Protein AF-K4RB48-F1 (afdb_monomer_lite)

Foldseek 3Di:
DPPQDALLVLLVVCLVVQPLQPQDAADPDFDDFPDQAQLVCLVPPVCVVPVQLSVLLVVLLVVLLVCLVVVPQFAPVNLQVSVCSNVVHPDRDAFDPAWAADPVRNHIHGDDPCLRVVLRVLSNCLQPPPGHLLSSLLSNLVSLVRSVRDNDDSLSSSVSSSSSSCSNRVFGFNHCCVVSPDDDGSNCSPVSSVSSNVSSCRRNVRDDDPPPPPDPDPDDDDDDDDDDD

InterPro domains:
  IPR003812 Fido domain [PF02661] (83-166)
  IPR003812 Fido domain [PS51459] (74-204)
  IPR036597 Fido-like domain superfamily [G3DSA:1.10.3290.10] (34-198)
  IPR036597 Fido-like domain superfamily [SSF140931] (68-173)

Sequence (229 aa):
MTAAPDHLRTWLTLRSQIPWHQARPVALPTPRPLRDGAAHDIRTHDHARDPHRAAHLLAALTRTREDAAAGTPLTFQLLSSWQRLVLNTPEAPSFRAHPAYAKAGRERYGISPGLPARLDACLRDAEADPLPLNARAARAYLDVCFFHPFTDGNARSAFLTLTFLLARAGVTLDQVGPVRRIQRRADDPEGALALADLLALLISGTRTTPSSHRHPHPAGRPPTCPPPH

Organism: Streptomyces davaonensis (strain DSM 101723 / JCM 4913 / KCC S-0913 / 768) (NCBI:txid1214101)

Structure (mmCIF, N/CA/C/O backbone):
data_AF-K4RB48-F1
#
_entry.id   AF-K4RB48-F1
#
loop_
_atom_site.group_PDB
_atom_site.id
_atom_site.type_symbol
_atom_site.label_atom_id
_atom_site.label_alt_id
_atom_site.label_comp_id
_atom_site.label_asym_id
_atom_site.label_entity_id
_atom_site.label_seq_id
_atom_site.pdbx_PDB_ins_code
_atom_site.Cartn_x
_atom_site.Cartn_y
_atom_site.Cartn_z
_atom_site.occupancy
_atom_site.B_iso_or_equiv
_atom_site.auth_seq_id
_atom_site.auth_comp_id
_atom_site.auth_asym_id
_atom_site.auth_atom_id
_atom_site.pdbx_PDB_model_num
ATOM 1 N N . MET A 1 1 ? 17.943 -26.932 -14.556 1.00 39.97 1 MET A N 1
ATOM 2 C CA . MET A 1 1 ? 17.778 -25.758 -13.670 1.00 39.97 1 MET A CA 1
ATOM 3 C C . MET A 1 1 ? 16.291 -25.489 -13.512 1.00 39.97 1 MET A C 1
ATOM 5 O O . MET A 1 1 ? 15.656 -25.105 -14.484 1.00 39.97 1 MET A O 1
ATOM 9 N N . THR A 1 2 ? 15.710 -25.751 -12.342 1.00 47.72 2 THR A N 1
ATOM 10 C CA . THR A 1 2 ? 14.334 -25.329 -12.041 1.00 47.72 2 THR A CA 1
ATOM 11 C C . THR A 1 2 ? 14.283 -23.805 -12.052 1.00 47.72 2 THR A C 1
ATOM 13 O O . THR A 1 2 ? 15.100 -23.162 -11.392 1.00 47.72 2 THR A O 1
ATOM 16 N N . ALA A 1 3 ? 13.377 -23.221 -12.838 1.00 60.94 3 ALA A N 1
ATOM 17 C CA . ALA A 1 3 ? 13.199 -21.774 -12.874 1.00 60.94 3 ALA A CA 1
ATOM 18 C C . ALA A 1 3 ? 12.940 -21.242 -11.453 1.00 60.94 3 ALA A C 1
ATOM 20 O O . ALA A 1 3 ? 12.209 -21.867 -10.684 1.00 60.94 3 ALA A O 1
ATOM 21 N N . ALA A 1 4 ? 13.548 -20.104 -11.104 1.00 68.56 4 ALA A N 1
ATOM 22 C CA . ALA A 1 4 ? 13.334 -19.477 -9.803 1.00 68.56 4 ALA A CA 1
ATOM 23 C C . ALA A 1 4 ? 11.825 -19.254 -9.556 1.00 68.56 4 ALA A C 1
ATOM 25 O O . ALA A 1 4 ? 11.126 -18.813 -10.479 1.00 68.56 4 ALA A O 1
ATOM 26 N N . PRO A 1 5 ? 11.313 -19.544 -8.344 1.00 85.25 5 PRO A N 1
ATOM 27 C CA . PRO A 1 5 ? 9.890 -19.452 -8.044 1.00 85.25 5 PRO A CA 1
ATOM 28 C C . PRO A 1 5 ? 9.351 -18.037 -8.293 1.00 85.25 5 PRO A C 1
ATOM 30 O O . PRO A 1 5 ? 9.952 -17.029 -7.908 1.00 85.25 5 PRO A O 1
ATOM 33 N N . ASP A 1 6 ? 8.202 -17.963 -8.964 1.00 93.50 6 ASP A N 1
ATOM 34 C CA . ASP A 1 6 ? 7.519 -16.710 -9.272 1.00 93.50 6 ASP A CA 1
ATOM 35 C C . ASP A 1 6 ? 6.661 -16.272 -8.084 1.00 93.50 6 ASP A C 1
ATOM 37 O O . ASP A 1 6 ? 5.568 -16.791 -7.861 1.00 93.50 6 ASP A O 1
ATOM 41 N N . HIS A 1 7 ? 7.164 -15.304 -7.325 1.00 95.31 7 HIS A N 1
ATOM 42 C CA . HIS A 1 7 ? 6.541 -14.839 -6.092 1.00 95.31 7 HIS A CA 1
ATOM 43 C C . HIS A 1 7 ? 5.201 -14.146 -6.359 1.00 95.31 7 HIS A C 1
ATOM 45 O O . HIS A 1 7 ? 4.290 -14.246 -5.541 1.00 95.31 7 HIS A O 1
ATOM 51 N N . LEU A 1 8 ? 5.033 -13.515 -7.527 1.00 96.25 8 LEU A N 1
ATOM 52 C CA . LEU A 1 8 ? 3.741 -12.962 -7.926 1.00 96.25 8 LEU A CA 1
ATOM 53 C C . LEU A 1 8 ? 2.729 -14.086 -8.172 1.00 96.25 8 LEU A C 1
ATOM 55 O O . LEU A 1 8 ? 1.605 -14.022 -7.680 1.00 96.25 8 LEU A O 1
ATOM 59 N N . ARG A 1 9 ? 3.113 -15.145 -8.894 1.00 95.19 9 ARG A N 1
ATOM 60 C CA . ARG A 1 9 ? 2.217 -16.291 -9.124 1.00 95.19 9 ARG A CA 1
ATOM 61 C C . ARG A 1 9 ? 1.832 -16.980 -7.814 1.00 95.19 9 ARG A C 1
ATOM 63 O O . ARG A 1 9 ? 0.660 -17.318 -7.637 1.00 95.19 9 ARG A O 1
ATOM 70 N N . THR A 1 10 ? 2.791 -17.167 -6.910 1.00 95.94 10 THR A N 1
ATOM 71 C CA . THR A 1 10 ? 2.544 -17.732 -5.578 1.00 95.94 10 THR A CA 1
ATOM 72 C C . THR A 1 10 ? 1.546 -16.879 -4.803 1.00 95.94 10 THR A C 1
ATOM 74 O O . THR A 1 10 ? 0.509 -17.391 -4.382 1.00 95.94 10 THR A O 1
ATOM 77 N N . TRP A 1 11 ? 1.785 -15.566 -4.717 1.00 96.81 11 TRP A N 1
ATOM 78 C CA . TRP A 1 11 ? 0.871 -14.638 -4.054 1.00 96.81 11 TRP A CA 1
ATOM 79 C C . TRP A 1 11 ? -0.535 -14.682 -4.658 1.00 96.81 11 TRP A C 1
ATOM 81 O O . TRP A 1 11 ? -1.519 -14.823 -3.943 1.00 96.81 11 TRP A O 1
ATOM 91 N N . LEU A 1 12 ? -0.648 -14.626 -5.986 1.00 95.00 12 LEU A N 1
ATOM 92 C CA . LEU A 1 12 ? -1.935 -14.658 -6.680 1.00 95.00 12 LEU A CA 1
ATOM 93 C C . LEU A 1 12 ? -2.723 -15.952 -6.450 1.00 95.00 12 LEU A C 1
ATOM 95 O O . LEU A 1 12 ? -3.949 -15.919 -6.527 1.00 95.00 12 LEU A O 1
ATOM 99 N N . THR A 1 13 ? -2.032 -17.062 -6.188 1.00 94.69 13 THR A N 1
ATOM 100 C CA . THR A 1 13 ? -2.650 -18.353 -5.859 1.00 94.69 13 THR A CA 1
ATOM 101 C C . THR A 1 13 ? -3.153 -18.366 -4.417 1.00 94.69 13 THR A C 1
ATOM 103 O O . THR A 1 13 ? -4.272 -18.801 -4.159 1.00 94.69 13 THR A O 1
ATOM 106 N N . LEU A 1 14 ? -2.346 -17.860 -3.482 1.00 95.00 14 LEU A N 1
ATOM 107 C CA . LEU A 1 14 ? -2.657 -17.896 -2.053 1.00 95.00 14 LEU A CA 1
ATOM 108 C C . LEU A 1 14 ? -3.623 -16.793 -1.617 1.00 95.00 14 LEU A C 1
ATOM 110 O O . LEU A 1 14 ? -4.444 -17.024 -0.734 1.00 95.00 14 LEU A O 1
ATOM 114 N N . ARG A 1 15 ? -3.593 -15.613 -2.250 1.00 93.94 15 ARG A N 1
ATOM 115 C CA . ARG A 1 15 ? -4.374 -14.437 -1.821 1.00 93.94 15 ARG A CA 1
ATOM 116 C C . ARG A 1 15 ? -5.874 -14.695 -1.697 1.00 93.94 15 ARG A C 1
ATOM 118 O O . ARG A 1 15 ? -6.518 -14.055 -0.873 1.00 93.94 15 ARG A O 1
ATOM 125 N N . SER A 1 16 ? -6.431 -15.586 -2.520 1.00 89.88 16 SER A N 1
ATOM 126 C CA . SER A 1 16 ? -7.854 -15.949 -2.499 1.00 89.88 16 SER A CA 1
ATOM 127 C C . SER A 1 16 ? -8.187 -17.059 -1.502 1.00 89.88 16 SER A C 1
ATOM 129 O O . SER A 1 16 ? -9.358 -17.267 -1.213 1.00 89.88 16 SER A O 1
ATOM 131 N N . GLN A 1 17 ? -7.182 -17.787 -1.012 1.00 94.12 17 GLN A N 1
ATOM 132 C CA . GLN A 1 17 ? -7.336 -18.888 -0.056 1.00 94.12 17 GLN A CA 1
ATOM 133 C C . GLN A 1 17 ? -7.180 -18.414 1.392 1.00 94.12 17 GLN A C 1
ATOM 135 O O . GLN A 1 17 ? -7.654 -19.073 2.312 1.00 94.12 17 GLN A O 1
ATOM 140 N N . ILE A 1 18 ? -6.520 -17.271 1.598 1.00 95.62 18 ILE A N 1
ATOM 141 C CA . ILE A 1 18 ? -6.366 -16.669 2.920 1.00 95.62 18 ILE A CA 1
ATOM 142 C C . ILE A 1 18 ? -7.756 -16.312 3.478 1.00 95.62 18 ILE A C 1
ATOM 144 O O . ILE A 1 18 ? -8.507 -15.584 2.819 1.00 95.62 18 ILE A O 1
ATOM 148 N N . PRO A 1 19 ? -8.111 -16.767 4.695 1.00 95.12 19 PRO A N 1
ATOM 149 C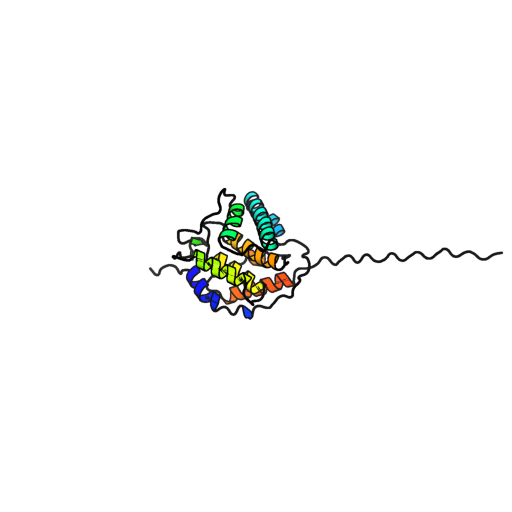 CA . PRO A 1 19 ? -9.411 -16.503 5.298 1.00 95.12 19 PRO A CA 1
ATOM 150 C C . PRO A 1 19 ? -9.468 -15.087 5.891 1.00 95.12 19 PRO A C 1
ATOM 152 O O . PRO A 1 19 ? -9.606 -14.895 7.094 1.00 95.12 19 PRO A O 1
ATOM 155 N N . TRP A 1 20 ? -9.388 -14.067 5.034 1.00 95.19 20 TRP A N 1
ATOM 156 C CA . TRP A 1 20 ? -9.370 -12.651 5.425 1.00 95.19 20 TRP A CA 1
ATOM 157 C C . TRP A 1 20 ? -10.540 -12.231 6.325 1.00 95.19 20 TRP A C 1
ATOM 159 O O . TRP A 1 20 ? -10.405 -11.298 7.111 1.00 95.19 20 TRP A O 1
ATOM 169 N N . HIS A 1 21 ? -11.679 -12.919 6.222 1.00 92.31 21 HIS A N 1
ATOM 170 C CA . HIS A 1 21 ? -12.869 -12.683 7.039 1.00 92.31 21 HIS A CA 1
ATOM 171 C C . HIS A 1 21 ? -12.657 -13.010 8.526 1.00 92.31 21 HIS A C 1
ATOM 173 O O . HIS A 1 21 ? -13.421 -12.537 9.360 1.00 92.31 21 HIS A O 1
ATOM 179 N N . GLN A 1 22 ? -11.635 -13.804 8.862 1.00 92.06 22 GLN A N 1
ATOM 180 C CA . GLN A 1 22 ? -11.273 -14.132 10.243 1.00 92.06 22 GLN A CA 1
ATOM 181 C C . GLN A 1 22 ? -10.435 -13.037 10.910 1.00 92.06 22 GLN A C 1
ATOM 183 O O . GLN A 1 22 ? -10.278 -13.060 12.130 1.00 92.06 22 GLN A O 1
ATOM 188 N N . ALA A 1 23 ? -9.904 -12.080 10.139 1.00 92.25 23 ALA A N 1
ATOM 189 C CA . ALA A 1 23 ? -9.166 -10.959 10.702 1.00 92.25 23 ALA A CA 1
ATOM 190 C C . ALA A 1 23 ? -10.065 -10.178 11.664 1.00 92.25 23 ALA A C 1
ATOM 192 O O . ALA A 1 23 ? -11.211 -9.851 11.340 1.00 92.25 23 ALA A O 1
ATOM 193 N N . ARG A 1 24 ? -9.538 -9.847 12.846 1.00 88.75 24 ARG A N 1
ATOM 194 C CA . ARG A 1 24 ? -10.326 -9.156 13.871 1.00 88.75 24 ARG A CA 1
ATOM 195 C C . ARG A 1 24 ? -10.812 -7.801 13.332 1.00 88.75 24 ARG A C 1
ATOM 197 O O . ARG A 1 24 ? -9.966 -6.984 12.956 1.00 88.75 24 ARG A O 1
ATOM 204 N N . PRO A 1 25 ? -12.129 -7.524 13.310 1.00 89.56 25 PRO A N 1
ATOM 205 C CA . PRO A 1 25 ? -12.629 -6.240 12.851 1.00 89.56 25 PRO A CA 1
ATOM 206 C C . PRO A 1 25 ? -12.275 -5.127 13.835 1.00 89.56 25 PRO A C 1
ATOM 208 O O . PRO A 1 25 ? -12.155 -5.342 15.043 1.00 89.56 25 PRO A O 1
ATOM 211 N N . VAL A 1 26 ? -12.132 -3.920 13.299 1.00 90.94 26 VAL A N 1
ATOM 212 C CA . VAL A 1 26 ? -11.899 -2.696 14.069 1.00 90.94 26 VAL A CA 1
ATOM 213 C C . VAL A 1 26 ? -13.184 -1.886 14.164 1.00 90.94 26 VAL A C 1
ATOM 215 O O . VAL A 1 26 ? -13.934 -1.790 13.193 1.00 90.94 26 VAL A O 1
ATOM 218 N N . ALA A 1 27 ? -13.433 -1.289 15.327 1.00 88.31 27 ALA A N 1
ATOM 219 C CA . ALA A 1 27 ? -14.545 -0.365 15.504 1.00 88.31 27 ALA A CA 1
ATOM 220 C C . ALA A 1 27 ? -14.188 1.015 14.930 1.00 88.31 27 ALA A C 1
ATOM 222 O O . ALA A 1 27 ? -13.085 1.519 15.149 1.00 88.31 27 ALA A O 1
ATOM 223 N N . LEU A 1 28 ? -15.136 1.621 14.214 1.00 87.69 28 LEU A N 1
ATOM 224 C CA . LEU A 1 28 ? -15.053 2.987 13.698 1.00 87.69 28 LEU A CA 1
ATOM 225 C C . LEU A 1 28 ? -16.172 3.846 14.327 1.00 87.69 28 LEU A C 1
ATOM 227 O O . LEU A 1 28 ? -17.230 3.298 14.642 1.00 87.69 28 LEU A O 1
ATOM 231 N N . PRO A 1 29 ? -15.983 5.171 14.482 1.00 87.50 29 PRO A N 1
ATOM 232 C CA . PRO A 1 29 ? -14.774 5.928 14.155 1.00 87.50 29 PRO A CA 1
ATOM 233 C C . PRO A 1 29 ? -13.638 5.641 15.141 1.00 87.50 29 PRO A C 1
ATOM 235 O O . PRO A 1 29 ? -13.864 5.381 16.321 1.00 87.50 29 PRO A O 1
ATOM 238 N N . THR A 1 30 ? -12.398 5.707 14.661 1.00 86.00 30 THR A N 1
ATOM 239 C CA . THR A 1 30 ? -11.235 5.604 15.545 1.00 86.00 30 THR A CA 1
ATOM 240 C C . THR A 1 30 ? -10.941 6.944 16.200 1.00 86.00 30 THR A C 1
ATOM 242 O O . THR A 1 30 ? -11.121 7.985 15.561 1.00 86.00 30 THR A O 1
ATOM 245 N N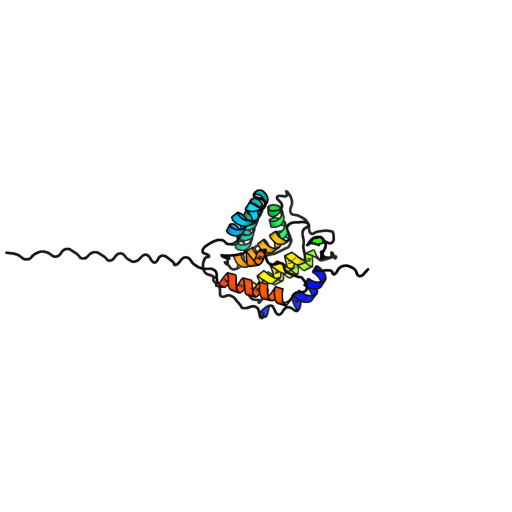 . PRO A 1 31 ? -10.424 6.951 17.435 1.00 83.56 31 PRO A N 1
ATOM 246 C CA . PRO A 1 31 ? -10.007 8.187 18.064 1.00 83.56 31 PRO A CA 1
ATOM 247 C C . PRO A 1 31 ? -8.884 8.899 17.295 1.00 83.56 31 PRO A C 1
ATOM 249 O O . PRO A 1 31 ? -8.117 8.280 16.555 1.00 83.56 31 PRO A O 1
ATOM 252 N N . ARG A 1 32 ? -8.761 10.217 17.496 1.00 85.50 32 ARG A N 1
ATOM 253 C CA . ARG A 1 32 ? -7.683 11.005 16.886 1.00 85.50 32 ARG A CA 1
ATOM 254 C C . ARG A 1 32 ? -6.326 10.540 17.435 1.00 85.50 32 ARG A C 1
ATOM 256 O O . ARG A 1 32 ? -6.175 10.496 18.658 1.00 85.50 32 ARG A O 1
ATOM 263 N N . PRO A 1 33 ? -5.332 10.254 16.576 1.00 89.31 33 PRO A N 1
ATOM 264 C CA . PRO A 1 33 ? -4.024 9.824 17.047 1.00 89.31 33 PRO A CA 1
ATOM 265 C C . PRO A 1 33 ? -3.288 10.952 17.772 1.00 89.31 33 PRO A C 1
ATOM 267 O O . PRO A 1 33 ? -3.390 12.120 17.385 1.00 89.31 33 PRO A O 1
ATOM 270 N N . LEU A 1 34 ? -2.487 10.593 18.780 1.00 89.62 34 LEU A N 1
ATOM 271 C CA . LEU A 1 34 ? -1.525 11.504 19.411 1.00 89.62 34 LEU A CA 1
ATOM 272 C C . LEU A 1 34 ? -0.542 12.089 18.390 1.00 89.62 34 LEU A C 1
ATOM 274 O O . LEU A 1 34 ? -0.211 13.274 18.461 1.00 89.62 34 LEU A O 1
ATOM 278 N N . ARG A 1 35 ? -0.080 11.272 17.437 1.00 93.19 35 ARG A N 1
ATOM 279 C CA . ARG A 1 35 ? 0.764 11.716 16.326 1.00 93.19 35 ARG A CA 1
ATOM 280 C C . ARG A 1 35 ? 0.381 11.073 15.003 1.00 93.19 35 ARG A C 1
ATOM 282 O O . ARG A 1 35 ? -0.091 9.950 14.937 1.00 93.19 35 ARG A O 1
ATOM 289 N N . ASP A 1 36 ? 0.696 11.763 13.917 1.00 96.56 36 ASP A N 1
ATOM 290 C CA . ASP A 1 36 ? 0.689 11.156 12.589 1.00 96.56 36 ASP A CA 1
ATOM 291 C C . ASP A 1 36 ? 1.884 10.202 12.448 1.00 96.56 36 ASP A C 1
ATOM 293 O O . ASP A 1 36 ? 3.005 10.631 12.158 1.00 96.56 36 ASP A O 1
ATOM 297 N N . GLY A 1 37 ? 1.652 8.909 12.676 1.00 97.44 37 GLY A N 1
ATOM 298 C CA . GLY A 1 37 ? 2.686 7.881 12.645 1.00 97.44 37 GLY A CA 1
ATOM 299 C C . GLY A 1 37 ? 3.370 7.762 11.289 1.00 97.44 37 GLY A C 1
ATOM 300 O O . GLY A 1 37 ? 4.579 7.554 11.249 1.00 97.44 37 GLY A O 1
ATOM 301 N N . ALA A 1 38 ? 2.640 7.954 10.186 1.00 98.25 38 ALA A N 1
ATOM 302 C CA . ALA A 1 38 ? 3.212 7.918 8.844 1.00 98.25 38 ALA A CA 1
ATOM 303 C C . ALA A 1 38 ? 4.168 9.095 8.619 1.00 98.25 38 ALA A C 1
ATOM 305 O O . ALA A 1 38 ? 5.331 8.888 8.274 1.00 98.25 38 ALA A O 1
ATOM 306 N N . ALA A 1 39 ? 3.717 10.326 8.878 1.00 98.56 39 ALA A N 1
ATOM 307 C CA . ALA A 1 39 ? 4.567 11.502 8.707 1.00 98.56 39 ALA A CA 1
ATOM 308 C C . ALA A 1 39 ? 5.751 11.506 9.685 1.00 98.56 39 ALA A C 1
ATOM 310 O O . ALA A 1 39 ? 6.861 11.879 9.307 1.00 98.56 39 ALA A O 1
ATOM 311 N N . HIS A 1 40 ? 5.541 11.076 10.933 1.00 98.31 40 HIS A N 1
ATOM 312 C CA . HIS A 1 40 ? 6.609 10.954 11.923 1.00 98.31 40 HIS A CA 1
ATOM 313 C C . HIS A 1 40 ? 7.675 9.948 11.482 1.00 98.31 40 HIS A C 1
ATOM 315 O O . HIS A 1 40 ? 8.865 10.250 11.538 1.00 98.31 40 HIS A O 1
ATOM 321 N N . ASP A 1 41 ? 7.263 8.775 11.006 1.00 98.38 41 ASP A N 1
ATOM 322 C CA . ASP A 1 41 ? 8.176 7.733 10.547 1.00 98.38 41 ASP A CA 1
ATOM 323 C C . ASP A 1 41 ? 8.986 8.166 9.316 1.00 98.38 41 ASP A C 1
ATOM 325 O O . ASP A 1 41 ? 10.182 7.891 9.246 1.00 98.38 41 ASP A O 1
ATOM 329 N N . ILE A 1 42 ? 8.384 8.921 8.390 1.00 98.69 42 ILE A N 1
ATOM 330 C CA . ILE A 1 42 ? 9.109 9.481 7.239 1.00 98.69 42 ILE A CA 1
ATOM 331 C C . ILE A 1 42 ? 10.118 10.549 7.688 1.00 98.69 42 ILE A C 1
ATOM 333 O O . ILE A 1 42 ? 11.281 10.511 7.286 1.00 98.69 42 ILE A O 1
ATOM 337 N N . ARG A 1 43 ? 9.712 11.477 8.567 1.00 98.50 43 ARG A N 1
ATOM 338 C CA . ARG A 1 43 ? 10.585 12.551 9.086 1.00 98.50 43 ARG A CA 1
ATOM 339 C C . ARG A 1 43 ? 11.740 12.051 9.945 1.00 98.50 43 ARG A C 1
ATOM 341 O O . ARG A 1 43 ? 12.709 12.777 10.123 1.00 98.50 43 ARG A O 1
ATOM 348 N N . THR A 1 44 ? 11.625 10.855 10.509 1.00 97.56 44 THR A N 1
ATOM 349 C CA . THR A 1 44 ? 12.656 10.279 11.376 1.00 97.56 44 THR A CA 1
ATOM 350 C C . THR A 1 44 ? 13.471 9.237 10.623 1.00 97.56 44 THR A C 1
ATOM 352 O O . THR A 1 44 ? 14.656 9.439 10.378 1.00 97.56 44 THR A O 1
ATOM 355 N N . HIS A 1 45 ? 12.849 8.139 10.200 1.00 97.12 45 HIS A N 1
ATOM 356 C CA . HIS A 1 45 ? 13.561 7.008 9.623 1.00 97.12 45 HIS A CA 1
ATOM 357 C C . HIS A 1 45 ? 13.952 7.215 8.160 1.00 97.12 45 HIS A C 1
ATOM 359 O O . HIS A 1 45 ? 15.100 6.955 7.809 1.00 97.12 45 HIS A O 1
ATOM 365 N N . ASP A 1 46 ? 13.022 7.626 7.291 1.00 97.75 46 ASP A N 1
ATOM 366 C CA . ASP A 1 46 ? 13.366 7.830 5.876 1.00 97.75 46 ASP A CA 1
ATOM 367 C C . ASP A 1 46 ? 14.336 9.010 5.735 1.00 97.75 46 ASP A C 1
ATOM 369 O O . ASP A 1 46 ? 15.334 8.893 5.029 1.00 97.75 46 ASP A O 1
ATOM 373 N N . HIS A 1 47 ? 14.103 10.100 6.475 1.00 97.88 47 HIS A N 1
ATOM 374 C CA . HIS A 1 47 ? 14.961 11.285 6.446 1.00 97.88 47 HIS A CA 1
ATOM 375 C C . HIS A 1 47 ? 16.396 10.990 6.895 1.00 97.88 47 HIS A C 1
ATOM 377 O O . HIS A 1 47 ? 17.337 11.492 6.290 1.00 97.88 47 HIS A O 1
ATOM 383 N N . ALA A 1 48 ? 16.588 10.152 7.921 1.00 98.00 48 ALA A N 1
ATOM 384 C CA . ALA A 1 48 ? 17.926 9.751 8.361 1.00 98.00 48 ALA A CA 1
ATOM 385 C C . ALA A 1 48 ? 18.711 8.976 7.286 1.00 98.00 48 ALA A C 1
ATOM 387 O O . ALA A 1 48 ? 19.937 8.934 7.339 1.00 98.00 48 ALA A O 1
ATOM 388 N N . ARG A 1 49 ? 18.022 8.350 6.322 1.00 96.62 49 ARG A N 1
ATOM 389 C CA . ARG A 1 49 ? 18.645 7.599 5.220 1.00 96.62 49 ARG A CA 1
ATOM 390 C C . ARG A 1 49 ? 18.848 8.470 3.987 1.00 96.62 49 ARG A C 1
ATOM 392 O O . ARG A 1 49 ? 19.876 8.350 3.333 1.00 96.62 49 ARG A O 1
ATOM 399 N N . ASP A 1 50 ? 17.853 9.289 3.657 1.00 98.06 50 ASP A N 1
ATOM 400 C CA . ASP A 1 50 ? 17.868 10.200 2.516 1.00 98.06 50 ASP A CA 1
ATOM 401 C C . ASP A 1 50 ? 16.827 11.326 2.721 1.00 98.06 50 ASP A C 1
ATOM 403 O O . ASP A 1 50 ? 15.619 11.098 2.551 1.00 98.06 50 ASP A O 1
ATOM 407 N N . PRO A 1 51 ? 17.269 12.549 3.072 1.00 98.25 51 PRO A N 1
ATOM 408 C CA . PRO A 1 51 ? 16.387 13.694 3.296 1.00 98.25 51 PRO A CA 1
ATOM 409 C C . PRO A 1 51 ? 15.514 14.064 2.092 1.00 98.25 51 PRO A C 1
ATOM 411 O O . PRO A 1 51 ? 14.336 14.391 2.260 1.00 98.25 51 PRO A O 1
ATOM 414 N N . HIS A 1 52 ? 16.051 13.977 0.871 1.00 98.19 52 HIS A N 1
ATOM 415 C CA . HIS A 1 52 ? 15.317 14.339 -0.343 1.00 98.19 52 HIS A CA 1
ATOM 416 C C . HIS A 1 52 ? 14.222 13.315 -0.639 1.00 98.19 52 HIS A C 1
ATOM 418 O O . HIS A 1 52 ? 13.064 13.680 -0.853 1.00 98.19 52 HIS A O 1
ATOM 424 N N . ARG A 1 53 ? 14.540 12.016 -0.567 1.00 97.38 53 ARG A N 1
ATOM 425 C CA . ARG A 1 53 ? 13.531 10.955 -0.735 1.00 97.38 53 ARG A CA 1
ATOM 426 C C . ARG A 1 53 ? 12.459 11.010 0.346 1.00 97.38 53 ARG A C 1
ATOM 428 O O . ARG A 1 53 ? 11.303 10.707 0.051 1.00 97.38 53 ARG A O 1
ATOM 435 N N . ALA A 1 54 ? 12.811 11.395 1.571 1.00 98.62 54 ALA A N 1
ATOM 436 C CA . ALA A 1 54 ? 11.840 11.592 2.641 1.00 98.62 54 ALA A CA 1
ATOM 437 C C . ALA A 1 54 ? 10.892 12.764 2.346 1.00 98.62 54 ALA A C 1
ATOM 439 O O . ALA A 1 54 ? 9.681 12.613 2.500 1.00 98.62 54 ALA A O 1
ATOM 440 N N . ALA A 1 55 ? 11.408 13.897 1.859 1.00 98.75 55 ALA A N 1
ATOM 441 C CA . ALA A 1 55 ? 10.586 15.039 1.454 1.00 98.75 55 ALA A CA 1
ATOM 442 C C . ALA A 1 55 ? 9.610 14.673 0.320 1.00 98.75 55 ALA A C 1
ATOM 444 O O . ALA A 1 55 ? 8.416 14.962 0.404 1.00 98.75 55 ALA A O 1
ATOM 445 N N . HIS A 1 56 ? 10.087 13.952 -0.696 1.00 98.75 56 HIS A N 1
ATOM 446 C CA . HIS A 1 56 ? 9.260 13.446 -1.794 1.00 98.75 56 HIS A CA 1
ATOM 447 C C . HIS A 1 56 ? 8.160 12.486 -1.312 1.00 98.75 56 HIS A C 1
ATOM 449 O O . HIS A 1 56 ? 7.010 12.571 -1.746 1.00 98.75 56 HIS A O 1
ATOM 455 N N . LEU A 1 57 ? 8.483 11.595 -0.367 1.00 98.81 57 LEU A N 1
ATOM 456 C CA . LEU A 1 57 ? 7.507 10.681 0.223 1.00 98.81 57 LEU A CA 1
ATOM 457 C C . LEU A 1 57 ? 6.479 11.409 1.106 1.00 98.81 57 LEU A C 1
ATOM 459 O O . LEU A 1 57 ? 5.317 11.011 1.118 1.00 98.81 57 LEU A O 1
ATOM 463 N N . LEU A 1 58 ? 6.863 12.487 1.800 1.00 98.88 58 LEU A N 1
ATOM 464 C CA . LEU A 1 58 ? 5.916 13.347 2.522 1.00 98.88 58 LEU A CA 1
ATOM 465 C C . LEU A 1 58 ? 4.944 14.044 1.564 1.00 98.88 58 LEU A C 1
ATOM 467 O O . LEU A 1 58 ? 3.746 14.050 1.831 1.00 98.88 58 LEU A O 1
ATOM 471 N N . ALA A 1 59 ? 5.431 14.580 0.441 1.00 98.81 59 ALA A N 1
ATOM 472 C CA . ALA A 1 59 ? 4.568 15.180 -0.577 1.00 98.81 59 ALA A CA 1
ATOM 473 C C . ALA A 1 59 ? 3.582 14.150 -1.155 1.00 98.81 59 ALA A C 1
ATOM 475 O O . ALA A 1 59 ? 2.383 14.417 -1.257 1.00 98.81 59 ALA A O 1
ATOM 476 N N . ALA A 1 60 ? 4.066 12.941 -1.454 1.00 98.88 60 ALA A N 1
ATOM 477 C CA . ALA A 1 60 ? 3.223 11.840 -1.905 1.00 98.88 60 ALA A CA 1
ATOM 478 C C . ALA A 1 60 ? 2.186 11.421 -0.849 1.00 98.88 60 ALA A C 1
ATOM 480 O O . ALA A 1 60 ? 1.040 11.152 -1.201 1.00 98.88 60 ALA A O 1
ATOM 481 N N . LEU A 1 61 ? 2.551 11.405 0.438 1.00 98.88 61 LEU A N 1
ATOM 482 C CA . LEU A 1 61 ? 1.636 11.115 1.545 1.00 98.88 61 LEU A CA 1
ATOM 483 C C . LEU A 1 61 ? 0.522 12.164 1.662 1.00 98.88 61 LEU A C 1
ATOM 485 O O . LEU A 1 61 ? -0.638 11.792 1.836 1.00 98.88 61 LEU A O 1
ATOM 489 N N . THR A 1 62 ? 0.853 13.453 1.553 1.00 98.81 62 THR A N 1
ATOM 490 C CA . THR A 1 62 ? -0.149 14.529 1.527 1.00 98.81 62 THR A CA 1
ATOM 491 C C . THR A 1 62 ? -1.121 14.313 0.375 1.00 98.81 62 THR A C 1
ATOM 493 O O . THR A 1 62 ? -2.324 14.209 0.609 1.00 98.81 62 THR A O 1
ATOM 496 N N . ARG A 1 63 ? -0.601 14.114 -0.842 1.00 98.81 63 ARG A N 1
ATOM 497 C CA . ARG A 1 63 ? -1.434 13.886 -2.025 1.00 98.81 63 ARG A CA 1
ATOM 498 C C .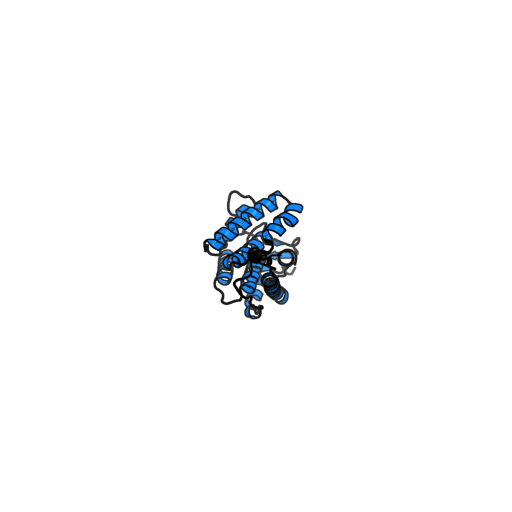 ARG A 1 63 ? -2.322 12.646 -1.895 1.00 98.81 63 ARG A C 1
ATOM 500 O O . ARG A 1 63 ? -3.506 12.692 -2.197 1.00 98.81 63 ARG A O 1
ATOM 507 N N . THR A 1 64 ? -1.769 11.558 -1.366 1.00 98.81 64 THR A N 1
ATOM 508 C CA . THR A 1 64 ? -2.506 10.315 -1.093 1.00 98.81 64 THR A CA 1
ATOM 509 C C . THR A 1 64 ? -3.728 10.569 -0.209 1.00 98.81 64 THR A C 1
ATOM 511 O O . THR A 1 64 ? -4.796 10.010 -0.443 1.00 98.81 64 THR A O 1
ATOM 514 N N . ARG A 1 65 ? -3.600 11.427 0.808 1.00 98.69 65 ARG A N 1
ATOM 515 C CA . ARG A 1 65 ? -4.709 11.765 1.711 1.00 98.69 65 ARG A CA 1
ATOM 516 C C . ARG A 1 65 ? -5.722 12.708 1.077 1.00 98.69 65 ARG A C 1
ATOM 518 O O . ARG A 1 65 ? -6.909 12.554 1.342 1.00 98.69 65 ARG A O 1
ATOM 525 N N . GLU A 1 66 ? -5.277 13.642 0.243 1.00 98.75 66 GLU A N 1
ATOM 526 C CA . GLU A 1 66 ? -6.170 14.491 -0.554 1.00 98.75 66 GLU A CA 1
ATOM 527 C C . GLU A 1 66 ? -7.028 13.638 -1.496 1.00 98.75 66 GLU A C 1
ATOM 529 O O . GLU A 1 66 ? -8.249 13.768 -1.500 1.00 98.75 66 GLU A O 1
ATOM 534 N N . ASP A 1 67 ? -6.416 12.694 -2.217 1.00 98.75 67 ASP A N 1
ATOM 535 C CA . ASP A 1 67 ? -7.134 11.773 -3.104 1.00 98.75 67 ASP A CA 1
ATOM 536 C C . ASP A 1 67 ? -8.076 10.835 -2.314 1.00 98.75 67 ASP A C 1
ATOM 538 O O . ASP A 1 67 ? -9.173 10.500 -2.777 1.00 98.75 67 ASP A O 1
ATOM 542 N N . ALA A 1 68 ? -7.689 10.438 -1.094 1.00 98.31 68 ALA A N 1
ATOM 543 C CA . ALA A 1 68 ? -8.554 9.682 -0.188 1.00 98.31 68 ALA A CA 1
ATOM 544 C C . ALA A 1 68 ? -9.775 10.509 0.260 1.00 98.31 68 ALA A C 1
ATOM 546 O O . ALA A 1 68 ? -10.898 10.006 0.236 1.00 98.31 68 ALA A O 1
ATOM 547 N N . ALA A 1 69 ? -9.589 11.781 0.614 1.00 98.06 69 ALA A N 1
ATOM 548 C CA . ALA A 1 69 ? -10.683 12.677 0.987 1.00 98.06 69 ALA A CA 1
ATOM 549 C C . ALA A 1 69 ? -11.603 13.007 -0.203 1.00 98.06 69 ALA A C 1
ATOM 551 O O . ALA A 1 69 ? -12.811 13.138 -0.028 1.00 98.06 69 ALA A O 1
ATOM 552 N N . ALA A 1 70 ? -11.048 13.088 -1.415 1.00 98.06 70 ALA A N 1
ATOM 553 C CA . ALA A 1 70 ? -11.777 13.420 -2.638 1.00 98.06 70 ALA A CA 1
ATOM 554 C C . ALA A 1 70 ? -12.614 12.267 -3.223 1.00 98.06 70 ALA A C 1
ATOM 556 O O . ALA A 1 70 ? -13.287 12.454 -4.234 1.00 98.06 70 ALA A O 1
ATOM 557 N N . GLY A 1 71 ? -12.573 11.063 -2.644 1.00 97.00 71 GLY A N 1
ATOM 558 C CA . GLY A 1 71 ? -13.302 9.916 -3.203 1.00 97.00 71 GLY A CA 1
ATOM 559 C C . GLY A 1 71 ? -12.650 9.292 -4.449 1.00 97.00 71 GLY A C 1
ATOM 560 O O . GLY A 1 71 ? -13.263 8.439 -5.080 1.00 97.00 71 GLY A O 1
ATOM 561 N N . THR A 1 72 ? -11.418 9.677 -4.816 1.00 97.88 72 THR A N 1
ATOM 562 C CA . THR A 1 72 ? -10.751 9.232 -6.057 1.00 97.88 72 THR A CA 1
ATOM 563 C C . THR A 1 72 ? -10.566 7.713 -6.100 1.00 97.88 72 THR A C 1
ATOM 565 O O . THR A 1 72 ? -9.893 7.213 -5.210 1.00 97.88 72 THR A O 1
ATOM 568 N N . PRO A 1 73 ? -11.064 6.958 -7.093 1.00 97.50 73 PRO A N 1
ATOM 569 C CA . PRO A 1 73 ? -10.953 5.492 -7.114 1.00 97.50 73 PRO A CA 1
ATOM 570 C C . PRO A 1 73 ? -9.511 4.960 -7.050 1.00 97.50 73 PRO A C 1
ATOM 572 O O . PRO A 1 73 ? -8.619 5.473 -7.737 1.00 97.50 73 PRO A O 1
ATOM 575 N N . LEU A 1 74 ? -9.283 3.893 -6.278 1.00 98.06 74 LEU A N 1
ATOM 576 C CA . LEU A 1 74 ? -7.975 3.254 -6.137 1.00 98.06 74 LEU A CA 1
ATOM 577 C C . LEU A 1 74 ? -7.640 2.422 -7.381 1.00 98.06 74 LEU A C 1
ATOM 579 O O . LEU A 1 74 ? -8.188 1.347 -7.613 1.00 98.06 74 LEU A O 1
ATOM 583 N N . THR A 1 75 ? -6.706 2.928 -8.181 1.00 98.31 75 THR A N 1
ATOM 584 C CA . THR A 1 75 ? -6.283 2.334 -9.459 1.00 98.31 75 THR A CA 1
ATOM 585 C C . THR A 1 75 ? -4.769 2.395 -9.611 1.00 98.31 75 THR A C 1
ATOM 587 O O . THR A 1 75 ? -4.099 3.204 -8.965 1.00 98.31 75 THR A O 1
ATOM 590 N N . PHE A 1 76 ? -4.205 1.602 -10.518 1.00 98.50 76 PHE A N 1
ATOM 591 C CA . PHE A 1 76 ? -2.797 1.691 -10.887 1.00 98.50 76 PHE A CA 1
ATOM 592 C C . PHE A 1 76 ? -2.415 3.105 -11.348 1.00 98.50 76 PHE A C 1
ATOM 594 O O . PHE A 1 76 ? -1.342 3.592 -10.995 1.00 98.50 76 PHE A O 1
ATOM 601 N N . GLN A 1 77 ? -3.292 3.795 -12.083 1.00 98.50 77 GLN A N 1
ATOM 602 C CA . GLN A 1 77 ? -3.053 5.178 -12.502 1.00 98.50 77 GLN A CA 1
ATOM 603 C C . GLN A 1 77 ? -2.890 6.114 -11.296 1.00 98.50 77 GLN A C 1
ATOM 605 O O . GLN A 1 77 ? -1.976 6.942 -11.278 1.00 98.50 77 GLN A O 1
ATOM 610 N N . LEU A 1 78 ? -3.722 5.952 -10.261 1.00 98.62 78 LEU A N 1
ATOM 611 C CA . LEU A 1 78 ? -3.597 6.719 -9.023 1.00 98.62 78 LEU A CA 1
ATOM 612 C C . LEU A 1 78 ? -2.274 6.407 -8.307 1.00 98.62 78 LEU A C 1
ATOM 614 O O . LEU A 1 78 ? -1.527 7.328 -7.972 1.00 98.62 78 LEU A O 1
ATOM 618 N N . LEU A 1 79 ? -1.930 5.123 -8.170 1.00 98.75 79 LEU A N 1
ATOM 619 C CA . LEU A 1 79 ? -0.650 4.683 -7.602 1.00 98.75 79 LEU A CA 1
ATOM 620 C C . LEU A 1 79 ? 0.543 5.274 -8.366 1.00 98.75 79 LEU A C 1
ATOM 622 O O . LEU A 1 79 ? 1.507 5.722 -7.747 1.00 98.75 79 LEU A O 1
ATOM 626 N N . SER A 1 80 ? 0.479 5.296 -9.699 1.00 98.69 80 SER A N 1
ATOM 627 C CA . SER A 1 80 ? 1.517 5.863 -10.563 1.00 98.69 80 SER A CA 1
ATOM 628 C C . SER A 1 80 ? 1.647 7.378 -10.369 1.00 98.69 80 SER A C 1
ATOM 630 O O . SER A 1 80 ? 2.760 7.900 -10.288 1.00 98.69 80 SER A O 1
ATOM 632 N N . SER A 1 81 ? 0.535 8.091 -10.163 1.00 98.62 81 SER A N 1
ATOM 633 C CA . SER A 1 81 ? 0.562 9.526 -9.852 1.00 98.62 81 SER A CA 1
ATOM 634 C C . SER A 1 81 ? 1.280 9.836 -8.530 1.00 98.62 81 SER A C 1
ATOM 636 O O . SER A 1 81 ? 2.058 10.791 -8.460 1.00 98.62 81 SER A O 1
ATOM 638 N N . TRP A 1 82 ? 1.101 8.999 -7.501 1.00 98.75 82 TRP A N 1
ATOM 639 C CA . TRP A 1 82 ? 1.855 9.108 -6.251 1.00 98.75 82 TRP A CA 1
ATOM 640 C C . TRP A 1 82 ? 3.311 8.706 -6.449 1.00 98.75 82 TRP A C 1
ATOM 642 O O . TRP A 1 82 ? 4.213 9.346 -5.910 1.00 98.75 82 TRP A O 1
ATOM 652 N N . GLN A 1 83 ? 3.560 7.674 -7.256 1.00 98.50 83 GLN A N 1
ATOM 653 C CA . GLN A 1 83 ? 4.906 7.194 -7.527 1.00 98.50 83 GLN A CA 1
ATOM 654 C C . GLN A 1 83 ? 5.756 8.237 -8.253 1.00 98.50 83 GLN A C 1
ATOM 656 O O . GLN A 1 83 ? 6.943 8.363 -7.957 1.00 98.50 83 GLN A O 1
ATOM 661 N N . ARG A 1 84 ? 5.142 9.048 -9.120 1.00 98.62 84 ARG A N 1
ATOM 662 C CA . ARG A 1 84 ? 5.777 10.225 -9.719 1.00 98.62 84 ARG A CA 1
ATOM 663 C C . ARG A 1 84 ? 6.393 11.140 -8.661 1.00 98.62 84 ARG A C 1
ATOM 665 O O . ARG A 1 84 ? 7.551 11.530 -8.793 1.00 98.62 84 ARG A O 1
ATOM 672 N N . LEU A 1 85 ? 5.631 11.438 -7.603 1.00 98.69 85 LEU A N 1
ATOM 673 C CA . LEU A 1 85 ? 6.087 12.262 -6.480 1.00 98.69 85 LEU A CA 1
ATOM 674 C C . LEU A 1 85 ? 7.190 11.544 -5.702 1.00 98.69 85 LEU A C 1
ATOM 676 O O . LEU A 1 85 ? 8.236 12.129 -5.463 1.00 98.69 85 LEU A O 1
ATOM 680 N N . VAL A 1 86 ? 7.001 10.260 -5.379 1.00 98.50 86 VAL A N 1
ATOM 681 C CA . VAL A 1 86 ? 7.980 9.437 -4.643 1.00 98.50 86 VAL A CA 1
ATOM 682 C C . VAL A 1 86 ? 9.342 9.358 -5.343 1.00 98.50 86 VAL A C 1
ATOM 684 O O . VAL A 1 86 ? 10.378 9.316 -4.670 1.00 98.50 86 VAL A O 1
ATOM 687 N N . LEU A 1 87 ? 9.343 9.273 -6.673 1.00 97.81 87 LEU A N 1
ATOM 688 C CA . LEU A 1 87 ? 10.549 9.176 -7.495 1.00 97.81 87 LEU A CA 1
ATOM 689 C C . LEU A 1 87 ? 11.065 10.544 -7.959 1.00 97.81 87 LEU A C 1
ATOM 691 O O . LEU A 1 87 ? 12.157 10.601 -8.512 1.00 97.81 87 LEU A O 1
ATOM 695 N N . ASN A 1 88 ? 10.309 11.622 -7.719 1.00 97.69 88 ASN A N 1
ATOM 696 C CA . ASN A 1 88 ? 10.576 12.968 -8.228 1.00 97.69 88 ASN A CA 1
ATOM 697 C C . ASN A 1 88 ? 10.890 12.969 -9.731 1.00 97.69 88 ASN A C 1
ATOM 699 O O . ASN A 1 88 ? 11.954 13.390 -10.180 1.00 97.69 88 ASN A O 1
ATOM 703 N N . THR A 1 89 ? 9.949 12.424 -10.497 1.00 96.88 89 THR A N 1
ATOM 704 C CA . THR A 1 89 ? 10.040 12.298 -11.957 1.00 96.88 89 THR A CA 1
ATOM 705 C C . THR A 1 89 ? 9.017 13.215 -12.629 1.00 96.88 89 THR A C 1
ATOM 707 O O . THR A 1 89 ? 7.982 13.509 -12.027 1.00 96.88 89 THR A O 1
ATOM 710 N N . PRO A 1 90 ? 9.277 13.699 -13.858 1.00 95.00 90 PRO A N 1
ATOM 711 C CA . PRO A 1 90 ? 8.349 14.597 -14.551 1.00 95.00 90 PRO A CA 1
ATOM 712 C C . PRO A 1 90 ? 7.032 13.898 -14.921 1.00 95.00 90 PRO A C 1
ATOM 714 O O . PRO A 1 90 ? 5.953 14.489 -14.834 1.00 95.00 90 PRO A O 1
ATOM 717 N N . GLU A 1 91 ? 7.111 12.616 -15.271 1.00 96.44 91 GLU A N 1
ATOM 718 C CA . GLU A 1 91 ? 5.986 11.812 -15.736 1.00 96.44 91 GLU A CA 1
ATOM 719 C C . GLU A 1 91 ? 5.674 10.671 -14.773 1.00 96.44 91 GLU A C 1
ATOM 721 O O . GLU A 1 91 ? 6.534 10.185 -14.038 1.00 96.44 91 GLU A O 1
ATOM 726 N N . ALA A 1 92 ? 4.412 10.248 -14.766 1.00 97.12 92 ALA A N 1
ATOM 727 C CA . ALA A 1 92 ? 3.983 9.120 -13.959 1.00 97.12 92 ALA A CA 1
ATOM 728 C C . ALA A 1 92 ? 4.552 7.815 -14.553 1.00 97.12 92 ALA A C 1
ATOM 730 O O . ALA A 1 92 ? 4.369 7.572 -15.748 1.00 97.12 92 ALA A O 1
ATOM 731 N N . PRO A 1 93 ? 5.256 6.976 -13.768 1.00 97.31 93 PRO A N 1
ATOM 732 C CA . PRO A 1 93 ? 5.910 5.788 -14.301 1.00 97.31 93 PRO A CA 1
ATOM 733 C C . PRO A 1 93 ? 4.895 4.779 -14.844 1.00 97.31 93 PRO A C 1
ATOM 735 O O . PRO A 1 93 ? 3.879 4.475 -14.210 1.00 97.31 93 PRO A O 1
ATOM 738 N N . SER A 1 94 ? 5.200 4.205 -16.006 1.00 96.88 94 SER A N 1
ATOM 739 C CA . SER A 1 94 ? 4.408 3.119 -16.573 1.00 96.88 94 SER A CA 1
ATOM 740 C C . SER A 1 94 ? 4.500 1.856 -15.714 1.00 96.88 94 SER A C 1
ATOM 742 O O . SER A 1 94 ? 5.416 1.680 -14.904 1.00 96.88 94 SER A O 1
ATOM 744 N N . PHE A 1 95 ? 3.569 0.928 -15.929 1.00 97.62 95 PHE A N 1
ATOM 745 C CA . PHE A 1 95 ? 3.712 -0.418 -15.385 1.00 97.62 95 PHE A CA 1
ATOM 746 C C . PHE A 1 95 ? 4.986 -1.054 -15.965 1.00 97.62 95 PHE A C 1
ATOM 748 O O . PHE A 1 95 ? 5.308 -0.847 -17.139 1.00 97.62 95 PHE A O 1
ATOM 755 N N . ARG A 1 96 ? 5.731 -1.814 -15.157 1.00 96.31 96 ARG A N 1
ATOM 756 C CA . ARG A 1 96 ? 6.976 -2.457 -15.605 1.00 96.31 96 ARG A CA 1
ATOM 757 C C . ARG A 1 96 ? 6.758 -3.369 -16.821 1.00 96.31 96 ARG A C 1
ATOM 759 O O . ARG A 1 96 ? 5.829 -4.172 -16.852 1.00 96.31 96 ARG A O 1
ATOM 766 N N . ALA A 1 97 ? 7.670 -3.305 -17.789 1.00 94.00 97 ALA A N 1
ATOM 767 C CA . ALA A 1 97 ? 7.620 -4.133 -19.000 1.00 94.00 97 ALA A CA 1
ATOM 768 C C . ALA A 1 97 ? 8.281 -5.516 -18.834 1.00 94.00 97 ALA A C 1
ATOM 770 O O . ALA A 1 97 ? 8.048 -6.427 -19.626 1.00 94.00 97 ALA A O 1
ATOM 771 N N . HIS A 1 98 ? 9.101 -5.691 -17.795 1.00 93.56 98 HIS A N 1
ATOM 772 C CA . HIS A 1 98 ? 9.905 -6.893 -17.573 1.00 93.56 98 HIS A CA 1
ATOM 773 C C . HIS A 1 98 ? 9.649 -7.496 -16.187 1.00 93.56 98 HIS A C 1
ATOM 775 O O . HIS A 1 98 ? 9.083 -6.824 -15.313 1.00 93.56 98 HIS A O 1
ATOM 781 N N . PRO A 1 99 ? 10.040 -8.764 -15.953 1.00 93.69 99 PRO A N 1
ATOM 782 C CA . PRO A 1 99 ? 10.074 -9.321 -14.608 1.00 93.69 99 PRO A CA 1
ATOM 783 C C . PRO A 1 99 ? 10.865 -8.421 -13.653 1.00 93.69 99 PRO A C 1
ATOM 785 O O . PRO A 1 99 ? 11.921 -7.906 -14.018 1.00 93.69 99 PRO A O 1
ATOM 788 N N . ALA A 1 100 ? 10.355 -8.240 -12.438 1.00 92.88 100 ALA A N 1
ATOM 789 C CA . ALA A 1 100 ? 11.066 -7.518 -11.389 1.00 92.88 100 ALA A CA 1
ATOM 790 C C . ALA A 1 100 ? 11.766 -8.493 -10.444 1.00 92.88 100 ALA A C 1
ATOM 792 O O . ALA A 1 100 ? 11.324 -9.631 -10.263 1.00 92.88 100 ALA A O 1
ATOM 793 N N . TYR A 1 101 ? 12.837 -8.016 -9.818 1.00 91.00 101 TYR A N 1
ATOM 794 C CA . TYR A 1 101 ? 13.619 -8.784 -8.863 1.00 91.00 101 TYR A CA 1
ATOM 795 C C . TYR A 1 101 ? 13.821 -7.976 -7.587 1.00 91.00 101 TYR A C 1
ATOM 797 O O . TYR A 1 101 ? 14.130 -6.788 -7.642 1.00 91.00 101 TYR A O 1
ATOM 805 N N . ALA A 1 102 ? 13.673 -8.623 -6.435 1.00 87.38 102 ALA A N 1
ATOM 806 C CA . ALA A 1 102 ? 13.916 -8.008 -5.134 1.00 87.38 102 ALA A CA 1
ATOM 807 C C . ALA A 1 102 ? 14.796 -8.897 -4.253 1.00 87.38 102 ALA A C 1
ATOM 809 O O . ALA A 1 102 ? 15.129 -10.032 -4.601 1.00 87.38 102 ALA A O 1
ATOM 810 N N . LYS A 1 103 ? 15.212 -8.343 -3.107 1.00 84.50 103 LYS A N 1
ATOM 811 C CA . LYS A 1 103 ? 16.044 -9.026 -2.103 1.00 84.50 103 LYS A CA 1
ATOM 812 C C . LYS A 1 103 ? 17.303 -9.654 -2.721 1.00 84.50 103 LYS A C 1
ATOM 814 O O . LYS A 1 103 ? 17.586 -10.828 -2.501 1.00 84.50 103 LYS A O 1
ATOM 819 N N . ALA A 1 104 ? 18.042 -8.862 -3.505 1.00 83.88 104 ALA A N 1
ATOM 820 C CA . ALA A 1 104 ? 19.240 -9.294 -4.233 1.00 83.88 104 ALA A CA 1
ATOM 821 C C . ALA A 1 104 ? 18.990 -10.502 -5.163 1.00 83.88 104 ALA A C 1
ATOM 823 O O . ALA A 1 104 ? 19.776 -11.441 -5.205 1.00 83.88 104 ALA A O 1
ATOM 824 N N . GLY A 1 105 ? 17.854 -10.499 -5.870 1.00 85.06 105 GLY A N 1
ATOM 825 C CA . GLY A 1 105 ? 17.494 -11.536 -6.841 1.00 85.06 105 GLY A CA 1
ATOM 826 C C . GLY A 1 105 ? 16.814 -12.772 -6.250 1.00 85.06 105 GLY A C 1
ATOM 827 O O . GLY A 1 105 ? 16.378 -13.632 -7.010 1.00 85.06 105 GLY A O 1
ATOM 828 N N . ARG A 1 106 ? 16.673 -12.860 -4.919 1.00 86.19 106 ARG A N 1
ATOM 829 C CA . ARG A 1 106 ? 15.980 -13.983 -4.262 1.00 86.19 106 ARG A CA 1
ATOM 830 C C . ARG A 1 106 ? 14.492 -14.034 -4.583 1.00 86.19 106 ARG A C 1
ATOM 832 O O . ARG A 1 106 ? 13.903 -15.109 -4.565 1.00 86.19 106 ARG A O 1
ATOM 839 N N . GLU A 1 107 ? 13.893 -12.884 -4.869 1.00 90.56 107 GLU A N 1
ATOM 840 C CA . GLU A 1 107 ? 12.489 -12.795 -5.251 1.00 90.56 107 GLU A CA 1
ATOM 841 C C . GLU A 1 107 ? 12.374 -12.381 -6.708 1.00 90.56 107 GLU A C 1
ATOM 843 O O . GLU A 1 107 ? 12.995 -11.404 -7.124 1.00 90.56 107 GLU A O 1
ATOM 848 N N . ARG A 1 108 ? 11.553 -13.116 -7.460 1.00 94.44 108 ARG A N 1
ATOM 849 C CA . ARG A 1 108 ? 11.209 -12.835 -8.853 1.00 94.44 108 ARG A CA 1
ATOM 850 C C . ARG A 1 108 ? 9.708 -12.605 -8.960 1.00 94.44 108 ARG A C 1
ATOM 852 O O . ARG A 1 108 ? 8.927 -13.446 -8.520 1.00 94.44 108 ARG A O 1
ATOM 859 N N . TYR A 1 109 ? 9.324 -11.527 -9.628 1.00 94.19 109 TYR A N 1
ATOM 860 C CA . TYR A 1 109 ? 7.942 -11.169 -9.926 1.00 94.19 109 TYR A CA 1
ATOM 861 C C . TYR A 1 109 ? 7.728 -11.235 -11.435 1.00 94.19 109 TYR A C 1
ATOM 863 O O . TYR A 1 109 ? 8.253 -10.401 -12.178 1.00 94.19 109 TYR A O 1
ATOM 871 N N . GLY A 1 110 ? 6.993 -12.244 -11.906 1.00 93.44 110 GLY A N 1
ATOM 872 C CA . GLY A 1 110 ? 6.747 -12.450 -13.333 1.00 93.44 110 GLY A CA 1
ATOM 873 C C . GLY A 1 110 ? 6.019 -11.291 -14.012 1.00 93.44 110 GLY A C 1
ATOM 874 O O . GLY A 1 110 ? 5.470 -10.400 -13.365 1.00 93.44 110 GLY A O 1
ATOM 875 N N . ILE A 1 111 ? 6.019 -11.288 -15.341 1.00 93.94 111 ILE A N 1
ATOM 876 C CA . ILE A 1 111 ? 5.202 -10.390 -16.164 1.00 93.94 111 ILE A CA 1
ATOM 877 C C . ILE A 1 111 ? 4.274 -11.249 -17.026 1.00 93.94 111 ILE A C 1
ATOM 879 O O . ILE A 1 111 ? 4.648 -12.350 -17.428 1.00 93.94 111 ILE A O 1
ATOM 883 N N . SER A 1 112 ? 3.057 -10.775 -17.276 1.00 91.00 112 SER A N 1
ATOM 884 C CA . SER A 1 112 ? 2.110 -11.428 -18.185 1.00 91.00 112 SER A CA 1
ATOM 885 C C . SER A 1 112 ? 1.188 -10.387 -18.823 1.00 91.00 112 SER A C 1
ATOM 887 O O . SER A 1 112 ? 0.951 -9.340 -18.205 1.00 91.00 112 SER A O 1
ATOM 889 N N . PRO A 1 113 ? 0.657 -10.650 -20.031 1.00 88.50 113 PRO A N 1
ATOM 890 C CA . PRO A 1 113 ? -0.399 -9.826 -20.607 1.00 88.50 113 PRO A CA 1
ATOM 891 C C . PRO A 1 113 ? -1.579 -9.716 -19.629 1.00 88.50 113 PRO A C 1
ATOM 893 O O . PRO A 1 113 ? -2.009 -10.713 -19.054 1.00 88.50 113 PRO A O 1
ATOM 896 N N . GLY A 1 114 ? -2.074 -8.499 -19.397 1.00 93.69 114 GLY A N 1
ATOM 897 C CA . GLY A 1 114 ? -3.200 -8.244 -18.487 1.00 93.69 114 GLY A CA 1
ATOM 898 C C . GLY A 1 114 ? -2.837 -8.069 -17.007 1.00 93.69 114 GLY A C 1
ATOM 899 O O . GLY A 1 114 ? -3.729 -7.816 -16.198 1.00 93.69 114 GLY A O 1
ATOM 900 N N . LEU A 1 115 ? -1.554 -8.135 -16.628 1.00 95.19 115 LEU A N 1
ATOM 901 C CA . LEU A 1 115 ? -1.147 -7.903 -15.238 1.00 95.19 115 LEU A CA 1
ATOM 902 C C . LEU A 1 115 ? -1.592 -6.532 -14.672 1.00 95.19 115 LEU A C 1
ATOM 904 O O . LEU A 1 115 ? -2.061 -6.523 -13.532 1.00 95.19 115 LEU A O 1
ATOM 908 N N . PRO A 1 116 ? -1.540 -5.409 -15.423 1.00 95.62 116 PRO A N 1
ATOM 909 C CA . PRO A 1 116 ? -2.073 -4.129 -14.946 1.00 95.62 116 PRO A CA 1
ATOM 910 C C . PRO A 1 116 ? -3.573 -4.190 -14.626 1.00 95.62 116 PRO A C 1
ATOM 912 O O . PRO A 1 116 ? -3.981 -3.826 -13.529 1.00 95.62 116 PRO A O 1
ATOM 915 N N . ALA A 1 117 ? -4.383 -4.754 -15.529 1.00 97.25 117 ALA A N 1
ATOM 916 C CA . ALA A 1 117 ? -5.825 -4.906 -15.319 1.00 97.25 117 ALA A CA 1
ATOM 917 C C . ALA A 1 117 ? -6.142 -5.803 -14.111 1.00 97.25 117 ALA A C 1
ATOM 919 O O . ALA A 1 117 ? -7.097 -5.562 -13.372 1.00 97.25 117 ALA A O 1
ATOM 920 N N . ARG A 1 118 ? -5.313 -6.827 -13.874 1.00 97.38 118 ARG A N 1
ATOM 921 C CA . ARG A 1 118 ? -5.433 -7.683 -12.693 1.00 97.38 118 ARG A CA 1
ATOM 922 C C . ARG A 1 118 ? -5.105 -6.931 -11.401 1.00 97.38 118 ARG A C 1
ATOM 924 O O . ARG A 1 118 ? -5.774 -7.177 -10.401 1.00 97.38 118 ARG A O 1
ATOM 931 N N . LEU A 1 119 ? -4.117 -6.031 -11.413 1.00 98.12 119 LEU A N 1
ATOM 932 C CA . LEU A 1 119 ? -3.835 -5.162 -10.267 1.00 98.12 119 LEU A CA 1
ATOM 933 C C . LEU A 1 119 ? -5.029 -4.245 -9.993 1.00 98.12 119 LEU A C 1
ATOM 935 O O . LEU A 1 119 ? -5.489 -4.199 -8.859 1.00 98.12 119 LEU A O 1
ATOM 939 N N . ASP A 1 120 ? -5.575 -3.590 -11.020 1.00 98.19 120 ASP A N 1
ATOM 940 C CA . ASP A 1 120 ? -6.753 -2.725 -10.871 1.00 98.19 120 ASP A CA 1
ATOM 941 C C . ASP A 1 120 ? -7.960 -3.469 -10.293 1.00 98.19 120 ASP A C 1
ATOM 943 O O . ASP A 1 120 ? -8.659 -2.938 -9.434 1.00 98.19 120 ASP A O 1
ATOM 947 N N . ALA A 1 121 ? -8.198 -4.715 -10.714 1.00 97.00 121 ALA A N 1
ATOM 948 C CA . ALA A 1 121 ? -9.240 -5.544 -10.113 1.00 97.00 121 ALA A CA 1
ATOM 949 C C . ALA A 1 121 ? -8.985 -5.787 -8.616 1.00 97.00 121 ALA A C 1
ATOM 951 O O . ALA A 1 121 ? -9.884 -5.595 -7.805 1.00 97.00 121 ALA A O 1
ATOM 952 N N . CYS A 1 122 ? -7.749 -6.126 -8.237 1.00 97.06 122 CYS A N 1
ATOM 953 C CA . CYS A 1 122 ? -7.387 -6.353 -6.837 1.00 97.06 122 CYS A CA 1
ATOM 954 C C . CYS A 1 122 ? -7.517 -5.085 -5.973 1.00 97.06 122 CYS A C 1
ATOM 956 O O . CYS A 1 122 ? -7.964 -5.165 -4.831 1.00 97.06 122 CYS A O 1
ATOM 958 N N . LEU A 1 123 ? -7.143 -3.922 -6.512 1.00 97.81 123 LEU A N 1
ATOM 959 C CA . LEU A 1 123 ? -7.279 -2.633 -5.829 1.00 97.81 123 LEU A CA 1
ATOM 960 C C . LEU A 1 123 ? -8.749 -2.247 -5.637 1.00 97.81 123 LEU A C 1
ATOM 962 O O . LEU A 1 123 ? -9.124 -1.803 -4.554 1.00 97.81 123 LEU A O 1
ATOM 966 N N . ARG A 1 124 ? -9.589 -2.482 -6.653 1.00 95.88 124 ARG A N 1
ATOM 967 C CA . ARG A 1 124 ? -11.035 -2.247 -6.575 1.00 95.88 124 ARG A CA 1
ATOM 968 C C . ARG A 1 124 ? -11.709 -3.154 -5.552 1.00 95.88 124 ARG A C 1
ATOM 970 O O . ARG A 1 124 ? -12.534 -2.670 -4.780 1.00 95.88 124 ARG A O 1
ATOM 977 N N . ASP A 1 125 ? -11.330 -4.434 -5.509 1.00 93.06 125 ASP A N 1
ATOM 978 C CA . ASP A 1 125 ? -11.805 -5.359 -4.476 1.00 93.06 125 ASP A CA 1
ATOM 979 C C . ASP A 1 125 ? -11.518 -4.768 -3.088 1.00 93.06 125 ASP A C 1
ATOM 981 O O . ASP A 1 125 ? -12.409 -4.682 -2.255 1.00 93.06 125 ASP A O 1
ATOM 985 N N . ALA A 1 126 ? -10.313 -4.246 -2.839 1.00 92.75 126 ALA A N 1
ATOM 986 C CA . ALA A 1 126 ? -9.979 -3.671 -1.535 1.00 92.75 126 ALA A CA 1
ATOM 987 C C . ALA A 1 126 ? -10.848 -2.460 -1.122 1.00 92.75 126 ALA A C 1
ATOM 989 O O . ALA A 1 126 ? -10.996 -2.200 0.076 1.00 92.75 126 ALA A O 1
ATOM 990 N N . GLU A 1 127 ? -11.443 -1.723 -2.064 1.00 88.62 127 GLU A N 1
ATOM 991 C CA . GLU A 1 127 ? -12.385 -0.639 -1.753 1.00 88.62 127 GLU A CA 1
ATOM 992 C C . GLU A 1 127 ? -13.814 -1.140 -1.496 1.00 88.62 127 GLU A C 1
ATOM 994 O O . GLU A 1 127 ? -14.476 -0.611 -0.602 1.00 88.62 127 GLU A O 1
ATOM 999 N N . ALA A 1 128 ? -14.271 -2.152 -2.242 1.00 81.88 128 ALA A N 1
ATOM 1000 C CA . ALA A 1 128 ? -15.671 -2.593 -2.279 1.00 81.88 128 ALA A CA 1
ATOM 1001 C C . ALA A 1 128 ? -15.985 -3.860 -1.456 1.00 81.88 128 ALA A C 1
ATOM 1003 O O . ALA A 1 128 ? -17.153 -4.204 -1.280 1.00 81.88 128 ALA A O 1
ATOM 1004 N N . ASP A 1 129 ? -14.967 -4.578 -0.988 1.00 76.38 129 ASP A N 1
ATOM 1005 C CA . ASP A 1 129 ? -15.119 -5.870 -0.317 1.00 76.38 129 ASP A CA 1
ATOM 1006 C C . ASP A 1 129 ? -15.780 -5.713 1.079 1.00 76.38 129 ASP A C 1
ATOM 1008 O O . ASP A 1 129 ? -15.417 -4.799 1.827 1.00 76.38 129 ASP A O 1
ATOM 1012 N N . PRO A 1 130 ? -16.738 -6.582 1.472 1.00 86.81 130 PRO A N 1
ATOM 1013 C CA . PRO A 1 130 ? -17.312 -6.598 2.824 1.00 86.81 130 PRO A CA 1
ATOM 1014 C C . PRO A 1 130 ? -16.304 -6.938 3.935 1.00 86.81 130 PRO A C 1
ATOM 1016 O O . PRO A 1 130 ? -16.650 -6.882 5.117 1.00 86.81 130 PRO A O 1
ATOM 1019 N N . LEU A 1 131 ? -15.069 -7.309 3.591 1.00 92.94 131 LEU A N 1
ATOM 1020 C CA . LEU A 1 131 ? -14.010 -7.572 4.557 1.00 92.94 131 LEU A CA 1
ATOM 1021 C C . LEU A 1 131 ? -13.746 -6.392 5.523 1.00 92.94 131 LEU A C 1
ATOM 1023 O O . LEU A 1 131 ? -13.841 -5.214 5.148 1.00 92.94 131 LEU A O 1
ATOM 1027 N N . PRO A 1 132 ? -13.294 -6.688 6.759 1.00 95.00 132 PRO A N 1
ATOM 1028 C CA . PRO A 1 132 ? -12.841 -5.667 7.697 1.00 95.00 132 PRO A CA 1
ATOM 1029 C C . PRO A 1 132 ? -11.772 -4.739 7.100 1.00 95.00 132 PRO A C 1
ATOM 1031 O O . PRO A 1 132 ? -10.913 -5.171 6.328 1.00 95.00 132 PRO A O 1
ATOM 1034 N N . LEU A 1 133 ? -11.783 -3.458 7.492 1.00 96.19 133 LEU A N 1
ATOM 1035 C CA . LEU A 1 133 ? -10.862 -2.432 6.976 1.00 96.19 133 LEU A CA 1
ATOM 1036 C C . LEU A 1 133 ? -9.388 -2.863 7.040 1.00 96.19 133 LEU A C 1
ATOM 1038 O O . LEU A 1 133 ? -8.644 -2.695 6.077 1.00 96.19 133 LEU A O 1
ATOM 1042 N N . ASN A 1 134 ? -8.966 -3.425 8.170 1.00 97.00 134 ASN A N 1
ATOM 1043 C CA . ASN A 1 134 ? -7.605 -3.902 8.394 1.00 97.00 134 ASN A CA 1
ATOM 1044 C C . ASN A 1 134 ? -7.220 -5.044 7.439 1.00 97.00 134 ASN A C 1
ATOM 1046 O O . ASN A 1 134 ? -6.098 -5.054 6.935 1.00 97.00 134 ASN A O 1
ATOM 1050 N N . ALA A 1 135 ? -8.148 -5.954 7.133 1.00 97.31 135 ALA A N 1
ATOM 1051 C CA . ALA A 1 135 ? -7.930 -7.016 6.156 1.00 97.31 135 ALA A CA 1
ATOM 1052 C C . ALA A 1 135 ? -7.803 -6.454 4.735 1.00 97.31 135 ALA A C 1
ATOM 1054 O O . ALA A 1 135 ? -6.859 -6.793 4.024 1.00 97.31 135 ALA A O 1
ATOM 1055 N N . ARG A 1 136 ? -8.694 -5.535 4.341 1.00 97.38 136 ARG A N 1
ATOM 1056 C CA . ARG A 1 136 ? -8.641 -4.870 3.027 1.00 97.38 136 ARG A CA 1
ATOM 1057 C C . ARG A 1 136 ? -7.341 -4.094 2.833 1.00 97.38 136 ARG A C 1
ATOM 1059 O O . ARG A 1 136 ? -6.676 -4.251 1.811 1.00 97.38 136 ARG A O 1
ATOM 1066 N N . ALA A 1 137 ? -6.932 -3.325 3.841 1.00 98.12 137 ALA A N 1
ATOM 1067 C CA . ALA A 1 137 ? -5.691 -2.559 3.822 1.00 98.12 137 ALA A CA 1
ATOM 1068 C C . ALA A 1 1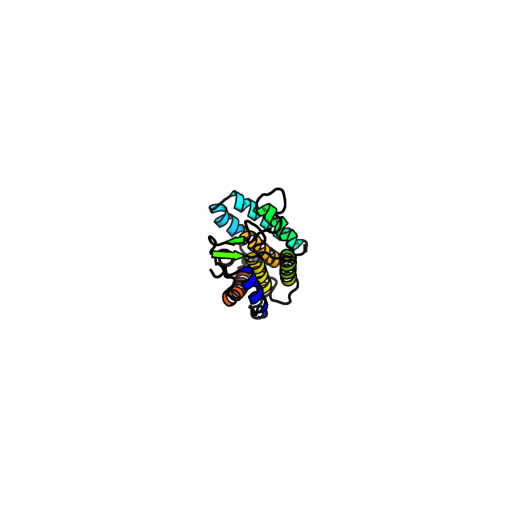37 ? -4.440 -3.457 3.778 1.00 98.12 137 ALA A C 1
ATOM 1070 O O . ALA A 1 137 ? -3.521 -3.182 3.004 1.00 98.12 137 ALA A O 1
ATOM 1071 N N . ALA A 1 138 ? -4.409 -4.549 4.552 1.00 98.19 138 ALA A N 1
ATOM 1072 C CA . ALA A 1 138 ? -3.328 -5.536 4.501 1.00 98.19 138 ALA A CA 1
ATOM 1073 C C . ALA A 1 138 ? -3.242 -6.212 3.125 1.00 98.19 138 ALA A C 1
ATOM 1075 O O . ALA A 1 138 ? -2.161 -6.295 2.543 1.00 98.19 138 ALA A O 1
ATOM 1076 N N . ARG A 1 139 ? -4.382 -6.651 2.581 1.00 97.62 139 ARG A N 1
ATOM 1077 C CA . ARG A 1 139 ? -4.461 -7.306 1.273 1.00 97.62 139 ARG A CA 1
ATOM 1078 C C . ARG A 1 139 ? -3.982 -6.383 0.154 1.00 97.62 139 ARG A C 1
ATOM 1080 O O . ARG A 1 139 ? -3.128 -6.798 -0.621 1.00 97.62 139 ARG A O 1
ATOM 1087 N N . ALA A 1 140 ? -4.430 -5.126 0.124 1.00 98.31 140 ALA A N 1
ATOM 1088 C CA . ALA A 1 140 ? -3.986 -4.144 -0.868 1.00 98.31 140 ALA A CA 1
ATOM 1089 C C . ALA A 1 140 ? -2.488 -3.813 -0.750 1.00 98.31 140 ALA A C 1
ATOM 1091 O O . ALA A 1 140 ? -1.787 -3.727 -1.758 1.00 98.31 140 ALA A O 1
ATOM 1092 N N . TYR A 1 141 ? -1.971 -3.675 0.477 1.00 98.69 141 TYR A N 1
ATOM 1093 C CA . TYR A 1 141 ? -0.538 -3.491 0.724 1.00 98.69 141 TYR A CA 1
ATOM 1094 C C . TYR A 1 141 ? 0.290 -4.640 0.132 1.00 98.69 141 TYR A C 1
ATOM 1096 O O . TYR A 1 141 ? 1.291 -4.404 -0.549 1.00 98.69 141 TYR A O 1
ATOM 1104 N N . LEU A 1 142 ? -0.135 -5.884 0.371 1.00 98.44 142 LEU A N 1
ATOM 1105 C CA . LEU A 1 142 ? 0.545 -7.077 -0.130 1.00 98.44 142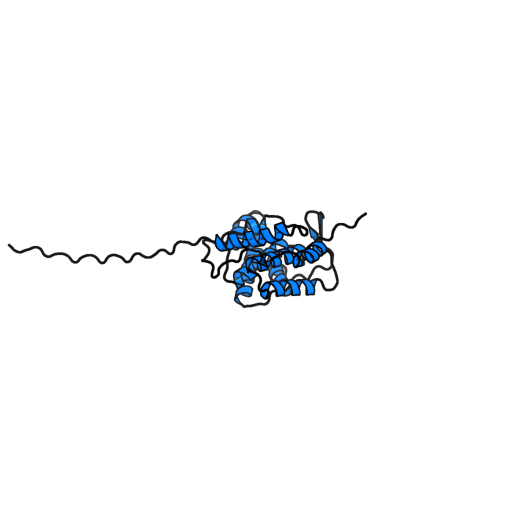 LEU A CA 1
ATOM 1106 C C . LEU A 1 142 ? 0.379 -7.231 -1.646 1.00 98.44 142 LEU A C 1
ATOM 1108 O O . LEU A 1 142 ? 1.357 -7.548 -2.321 1.00 98.44 142 LEU A O 1
ATOM 1112 N N . ASP A 1 143 ? -0.802 -6.923 -2.192 1.00 98.38 143 ASP A N 1
ATOM 1113 C CA . ASP A 1 143 ? -1.033 -6.876 -3.636 1.00 98.38 143 ASP A CA 1
ATOM 1114 C C . ASP A 1 143 ? -0.010 -5.926 -4.293 1.00 98.38 143 ASP A C 1
ATOM 1116 O O . ASP A 1 143 ? 0.734 -6.351 -5.173 1.00 98.38 143 ASP A O 1
ATOM 1120 N N . VAL A 1 144 ? 0.175 -4.694 -3.810 1.00 98.50 144 VAL A N 1
ATOM 1121 C CA . VAL A 1 144 ? 1.194 -3.790 -4.387 1.00 98.50 144 VAL A CA 1
ATOM 1122 C C . VAL A 1 144 ? 2.624 -4.313 -4.191 1.00 98.50 144 VAL A C 1
ATOM 1124 O O . VAL A 1 144 ? 3.433 -4.237 -5.121 1.00 98.50 144 VAL A O 1
ATOM 1127 N N . CYS A 1 145 ? 2.948 -4.887 -3.026 1.00 97.56 145 CYS A N 1
ATOM 1128 C CA . CYS A 1 145 ? 4.272 -5.470 -2.774 1.00 97.56 145 CYS A CA 1
ATOM 1129 C C . CYS A 1 145 ? 4.638 -6.566 -3.786 1.00 97.56 145 CYS A C 1
ATOM 1131 O O . CYS A 1 145 ? 5.761 -6.564 -4.301 1.00 97.56 145 CYS A O 1
ATOM 1133 N N . PHE A 1 146 ? 3.705 -7.482 -4.069 1.00 97.44 146 PHE A N 1
ATOM 1134 C CA . PHE A 1 146 ? 3.967 -8.684 -4.864 1.00 97.44 146 PHE A CA 1
ATOM 1135 C C . PHE A 1 146 ? 3.644 -8.532 -6.352 1.00 97.44 146 PHE A C 1
ATOM 1137 O O . PHE A 1 146 ? 4.304 -9.167 -7.173 1.00 97.44 146 PHE A O 1
ATOM 1144 N N . PHE A 1 147 ? 2.699 -7.669 -6.744 1.00 98.00 147 PHE A N 1
ATOM 1145 C CA . PHE A 1 147 ? 2.599 -7.236 -8.146 1.00 98.00 147 PHE A CA 1
ATOM 1146 C C . PHE A 1 147 ? 3.865 -6.501 -8.573 1.00 98.00 147 PHE A C 1
ATOM 1148 O O . PHE A 1 147 ? 4.324 -6.670 -9.710 1.00 98.00 147 PHE A O 1
ATOM 1155 N N . HIS A 1 148 ? 4.442 -5.740 -7.637 1.00 97.38 148 HIS A N 1
ATOM 1156 C CA . HIS A 1 148 ? 5.683 -5.006 -7.822 1.00 97.38 148 HIS A CA 1
ATOM 1157 C C . HIS A 1 148 ? 5.619 -4.134 -9.090 1.00 97.38 148 HIS A C 1
ATOM 1159 O O . HIS A 1 148 ? 6.411 -4.341 -10.010 1.00 97.38 148 HIS A O 1
ATOM 1165 N N . PRO A 1 149 ? 4.610 -3.250 -9.223 1.00 97.94 149 PRO A N 1
ATOM 1166 C CA . PRO A 1 149 ? 4.247 -2.659 -10.512 1.00 97.94 149 PRO A CA 1
ATOM 1167 C C . PRO A 1 149 ? 5.303 -1.710 -11.099 1.00 97.94 149 PRO A C 1
ATOM 1169 O O . PRO A 1 149 ? 5.317 -1.499 -12.311 1.00 97.94 149 PRO A O 1
ATOM 1172 N N . PHE A 1 150 ? 6.197 -1.167 -10.271 1.00 97.12 150 PHE A N 1
ATOM 1173 C CA . PHE A 1 150 ? 7.229 -0.211 -10.671 1.00 97.12 150 PHE A CA 1
ATOM 1174 C C . PHE A 1 150 ? 8.631 -0.832 -10.642 1.00 97.12 150 PHE A C 1
ATOM 1176 O O . PHE A 1 150 ? 8.864 -1.863 -10.011 1.00 97.12 150 PHE A O 1
ATOM 1183 N N . THR A 1 151 ? 9.594 -0.185 -11.296 1.00 93.44 151 THR A N 1
ATOM 1184 C CA . THR A 1 151 ? 11.013 -0.586 -11.267 1.00 93.44 151 THR A CA 1
ATOM 1185 C C . THR A 1 151 ? 11.712 -0.224 -9.952 1.00 93.44 151 THR A C 1
ATOM 1187 O O . THR A 1 151 ? 12.596 -0.953 -9.515 1.00 93.44 151 THR A O 1
ATOM 1190 N N . ASP A 1 152 ? 11.287 0.854 -9.286 1.00 93.69 152 ASP A N 1
ATOM 1191 C CA . ASP A 1 152 ? 11.716 1.239 -7.936 1.00 93.69 152 ASP A CA 1
ATOM 1192 C C . ASP A 1 152 ? 10.515 1.712 -7.106 1.00 93.69 152 ASP A C 1
ATOM 1194 O O . ASP A 1 152 ? 9.483 2.120 -7.632 1.00 93.69 152 ASP A O 1
ATOM 1198 N N . GLY A 1 153 ? 10.664 1.676 -5.781 1.00 95.94 153 GLY A N 1
ATOM 1199 C CA . GLY A 1 153 ? 9.775 2.328 -4.830 1.00 95.94 153 GLY A CA 1
ATOM 1200 C C . GLY A 1 153 ? 8.484 1.575 -4.525 1.00 95.94 153 GLY A C 1
ATOM 1201 O O . GLY A 1 153 ? 7.608 2.157 -3.892 1.00 95.94 153 GLY A O 1
ATOM 1202 N N . ASN A 1 154 ? 8.365 0.297 -4.892 1.00 97.50 154 ASN A N 1
ATOM 1203 C CA . ASN A 1 154 ? 7.165 -0.509 -4.628 1.00 97.50 154 ASN A CA 1
ATOM 1204 C C . ASN A 1 154 ? 6.798 -0.576 -3.139 1.00 97.50 154 ASN A C 1
ATOM 1206 O O . ASN A 1 154 ? 5.630 -0.456 -2.798 1.00 97.50 154 ASN A O 1
ATOM 1210 N N . ALA A 1 155 ? 7.781 -0.664 -2.236 1.00 96.94 155 ALA A N 1
ATOM 1211 C CA . ALA A 1 155 ? 7.514 -0.644 -0.793 1.00 96.94 155 ALA A CA 1
ATOM 1212 C C . ALA A 1 155 ? 6.903 0.691 -0.315 1.00 96.94 155 ALA A C 1
ATOM 1214 O O . ALA A 1 155 ? 6.057 0.702 0.578 1.00 96.94 155 ALA A O 1
ATOM 1215 N N . ARG A 1 156 ? 7.309 1.818 -0.921 1.00 98.44 156 ARG A N 1
ATOM 1216 C CA . ARG A 1 156 ? 6.739 3.146 -0.640 1.00 98.44 156 ARG A CA 1
ATOM 1217 C C . ARG A 1 156 ? 5.329 3.255 -1.224 1.00 98.44 156 ARG A C 1
ATOM 1219 O O . ARG A 1 156 ? 4.426 3.675 -0.515 1.00 98.44 156 ARG A O 1
ATOM 1226 N N . SER A 1 157 ? 5.120 2.784 -2.454 1.00 98.69 157 SER A N 1
ATOM 1227 C CA . SER A 1 157 ? 3.794 2.736 -3.086 1.00 98.69 157 SER A CA 1
ATOM 1228 C C . SER A 1 157 ? 2.799 1.854 -2.314 1.00 98.69 157 SER A C 1
ATOM 1230 O O . SER A 1 157 ? 1.666 2.267 -2.067 1.00 98.69 157 SER A O 1
ATOM 1232 N N . ALA A 1 158 ? 3.231 0.682 -1.838 1.00 98.81 158 ALA A N 1
ATOM 1233 C CA . ALA A 1 158 ? 2.417 -0.194 -0.996 1.00 98.81 158 ALA A CA 1
ATOM 1234 C C . ALA A 1 158 ? 2.030 0.490 0.321 1.00 98.81 158 ALA A C 1
ATOM 1236 O O . ALA A 1 158 ? 0.872 0.447 0.736 1.00 98.81 158 ALA A O 1
ATOM 1237 N N . PHE A 1 159 ? 2.980 1.179 0.960 1.00 98.81 159 PHE A N 1
ATOM 1238 C CA . PHE A 1 159 ? 2.716 1.937 2.182 1.00 98.81 159 PHE A CA 1
ATOM 1239 C C . PHE A 1 159 ? 1.721 3.093 1.967 1.00 98.81 159 PHE A C 1
ATOM 1241 O O . PHE A 1 159 ? 0.832 3.296 2.798 1.00 98.81 159 PHE A O 1
ATOM 1248 N N . LEU A 1 160 ? 1.821 3.814 0.846 1.00 98.88 160 LEU A N 1
ATOM 1249 C CA . LEU A 1 160 ? 0.851 4.850 0.475 1.00 98.88 160 LEU A CA 1
ATOM 1250 C C . LEU A 1 160 ? -0.534 4.252 0.203 1.00 98.88 160 LEU A C 1
ATOM 1252 O O . LEU A 1 160 ? -1.517 4.764 0.720 1.00 98.88 160 LEU A O 1
ATOM 1256 N N . THR A 1 161 ? -0.612 3.115 -0.492 1.00 98.88 161 THR A N 1
ATOM 1257 C CA . THR A 1 161 ? -1.872 2.391 -0.753 1.00 98.88 161 THR A CA 1
ATOM 1258 C C . THR A 1 161 ? -2.580 1.980 0.541 1.00 98.88 161 THR A C 1
ATOM 1260 O O . THR A 1 161 ? -3.785 2.173 0.693 1.00 98.88 161 THR A O 1
ATOM 1263 N N . LEU A 1 162 ? -1.829 1.469 1.519 1.00 98.75 162 LEU A N 1
ATOM 1264 C CA . LEU A 1 162 ? -2.360 1.177 2.851 1.00 98.75 162 LEU A CA 1
ATOM 1265 C C . LEU A 1 162 ? -2.876 2.447 3.533 1.00 98.75 162 LEU A C 1
ATOM 1267 O O . LEU A 1 162 ? -3.986 2.467 4.058 1.00 98.75 162 LEU A O 1
ATOM 1271 N N . THR A 1 163 ? -2.078 3.516 3.510 1.00 98.62 163 THR A N 1
ATOM 1272 C CA . THR A 1 163 ? -2.431 4.786 4.158 1.00 98.62 163 THR A CA 1
ATOM 1273 C C . THR A 1 163 ? -3.658 5.432 3.520 1.00 98.62 163 THR A C 1
ATOM 1275 O O . THR A 1 163 ? -4.472 6.011 4.231 1.00 98.62 163 THR A O 1
ATOM 1278 N N . PHE A 1 164 ? -3.825 5.289 2.208 1.00 98.75 164 PHE A N 1
ATOM 1279 C CA . PHE A 1 164 ? -4.998 5.728 1.468 1.00 98.75 164 PHE A CA 1
ATOM 1280 C C . PHE A 1 164 ? -6.280 5.063 1.969 1.00 98.75 164 PHE A C 1
ATOM 1282 O O . PHE A 1 164 ? -7.234 5.759 2.303 1.00 98.75 164 PHE A O 1
ATOM 1289 N N . LEU A 1 165 ? -6.299 3.728 2.068 1.00 98.38 165 LEU A N 1
ATOM 1290 C CA . LEU A 1 165 ? -7.484 2.989 2.518 1.00 98.38 165 LEU A CA 1
ATOM 1291 C C . LEU A 1 165 ? -7.849 3.333 3.965 1.00 98.38 165 LEU A C 1
ATOM 1293 O O . LEU A 1 165 ? -9.027 3.473 4.290 1.00 98.38 165 LEU A O 1
ATOM 1297 N N . LEU A 1 166 ? -6.845 3.524 4.825 1.00 97.62 166 LEU A N 1
ATOM 1298 C CA . LEU A 1 166 ? -7.073 3.996 6.190 1.00 97.62 166 LEU A CA 1
ATOM 1299 C C . LEU A 1 166 ? -7.619 5.430 6.205 1.00 97.62 166 LEU A C 1
ATOM 1301 O O . LEU A 1 166 ? -8.626 5.685 6.860 1.00 97.62 166 LEU A O 1
ATOM 1305 N N . ALA A 1 167 ? -7.020 6.345 5.440 1.00 97.56 167 ALA A N 1
ATOM 1306 C CA . ALA A 1 167 ? -7.461 7.736 5.354 1.00 97.56 167 ALA A CA 1
ATOM 1307 C C . ALA A 1 167 ? -8.886 7.860 4.796 1.00 97.56 167 ALA A C 1
ATOM 1309 O O . ALA A 1 167 ? -9.665 8.663 5.304 1.00 97.56 167 ALA A O 1
ATOM 1310 N N . ARG A 1 168 ? -9.261 7.016 3.824 1.00 96.25 168 ARG A N 1
ATOM 1311 C CA . ARG A 1 168 ? -10.632 6.917 3.299 1.00 96.25 168 ARG A CA 1
ATOM 1312 C C . ARG A 1 168 ? -11.644 6.602 4.401 1.00 96.25 168 ARG A C 1
ATOM 1314 O O . ARG A 1 168 ? -12.753 7.119 4.383 1.00 96.25 168 ARG A O 1
ATOM 1321 N N . ALA A 1 169 ? -11.254 5.774 5.366 1.00 95.38 169 ALA A N 1
ATOM 1322 C CA . ALA A 1 169 ? -12.071 5.415 6.521 1.00 95.38 169 ALA A CA 1
ATOM 1323 C C . ALA A 1 169 ? -11.917 6.385 7.712 1.00 95.38 169 ALA A C 1
ATOM 1325 O O . ALA A 1 169 ? -12.396 6.090 8.806 1.00 95.38 169 ALA A O 1
ATOM 1326 N N . GLY A 1 170 ? -11.227 7.519 7.537 1.00 95.12 170 GLY A N 1
ATOM 1327 C CA . GLY A 1 170 ? -10.971 8.488 8.608 1.00 95.12 170 GLY A CA 1
ATOM 1328 C C . GLY A 1 170 ? -9.935 8.030 9.641 1.00 95.12 170 GLY A C 1
ATOM 1329 O O . GLY A 1 170 ? -9.860 8.596 10.730 1.00 95.12 170 GLY A O 1
ATOM 1330 N N . VAL A 1 171 ? -9.128 7.017 9.321 1.00 96.00 171 VAL A N 1
ATOM 1331 C CA . VAL A 1 171 ? -8.148 6.415 10.230 1.00 96.00 171 VAL A CA 1
ATOM 1332 C C . VAL A 1 171 ? -6.742 6.932 9.929 1.00 96.00 171 VAL A C 1
ATOM 1334 O O . VAL A 1 171 ? -6.274 6.916 8.792 1.00 96.00 171 VAL A O 1
ATOM 1337 N N . THR A 1 172 ? -6.020 7.349 10.969 1.00 96.00 172 THR A N 1
ATOM 1338 C CA . THR A 1 172 ? -4.577 7.631 10.914 1.00 96.00 172 THR A CA 1
ATOM 1339 C C . THR A 1 172 ? -3.892 6.904 12.063 1.00 96.00 172 THR A C 1
ATOM 1341 O O . THR A 1 172 ? -4.285 7.064 13.213 1.00 96.00 172 THR A O 1
ATOM 1344 N N . LEU A 1 173 ? -2.866 6.109 11.753 1.00 95.69 173 LEU A N 1
ATOM 1345 C CA . LEU A 1 173 ? -2.139 5.327 12.754 1.00 95.69 173 LEU A CA 1
ATOM 1346 C C . LEU A 1 173 ? -1.144 6.195 13.528 1.00 95.69 173 LEU A C 1
ATOM 1348 O O . LEU A 1 173 ? -0.411 6.978 12.925 1.00 95.69 173 LEU A O 1
ATOM 1352 N N . ASP A 1 174 ? -1.035 5.965 14.836 1.00 94.44 174 ASP A N 1
ATOM 1353 C CA . ASP A 1 174 ? 0.007 6.565 15.688 1.00 94.44 174 ASP A CA 1
ATOM 1354 C C . ASP A 1 174 ? 1.415 5.998 15.400 1.00 94.44 174 ASP A C 1
ATOM 1356 O O . ASP A 1 174 ? 2.442 6.657 15.597 1.00 94.44 174 ASP A O 1
ATOM 1360 N N . GLN A 1 175 ? 1.464 4.752 14.914 1.00 93.19 175 GLN A N 1
ATOM 1361 C CA . GLN A 1 175 ? 2.679 3.976 14.663 1.00 93.19 175 GLN A CA 1
ATOM 1362 C C . GLN A 1 175 ? 2.566 3.185 13.357 1.00 93.19 175 GLN A C 1
ATOM 1364 O O . GLN A 1 175 ? 1.586 2.481 13.135 1.00 93.19 175 GLN A O 1
ATOM 1369 N N . VAL A 1 176 ? 3.609 3.235 12.524 1.00 97.00 176 VAL A N 1
ATOM 1370 C CA . VAL A 1 176 ? 3.697 2.453 11.269 1.00 97.00 176 VAL A CA 1
ATOM 1371 C C . VAL A 1 176 ? 4.969 1.605 11.169 1.00 97.00 176 VAL A C 1
ATOM 1373 O O . VAL A 1 176 ? 5.140 0.845 10.216 1.00 97.00 176 VAL A O 1
ATOM 1376 N N . GLY A 1 177 ? 5.865 1.715 12.157 1.00 95.25 177 GLY A N 1
ATOM 1377 C CA . GLY A 1 177 ? 7.134 0.984 12.223 1.00 95.25 177 GLY A CA 1
ATOM 1378 C C . GLY A 1 177 ? 6.977 -0.516 11.938 1.00 95.25 177 GLY A C 1
ATOM 1379 O O . GLY A 1 177 ? 7.554 -0.991 10.959 1.00 95.25 177 GLY A O 1
ATOM 1380 N N . PRO A 1 178 ? 6.142 -1.246 12.703 1.00 94.62 178 PRO A N 1
ATOM 1381 C CA . PRO A 1 178 ? 5.927 -2.682 12.506 1.00 94.62 178 PRO A CA 1
ATOM 1382 C C . PRO A 1 178 ? 5.420 -3.065 11.106 1.00 94.62 178 PRO A C 1
ATOM 1384 O O . PRO A 1 178 ? 5.824 -4.089 10.561 1.00 94.62 178 PRO A O 1
ATOM 1387 N N . VAL A 1 179 ? 4.584 -2.227 10.484 1.00 96.06 179 VAL A N 1
ATOM 1388 C CA . VAL A 1 179 ? 4.060 -2.471 9.128 1.00 96.06 179 VAL A CA 1
ATOM 1389 C C . VAL A 1 179 ? 5.183 -2.405 8.095 1.00 96.06 179 VAL A C 1
ATOM 1391 O O . VAL A 1 179 ? 5.276 -3.253 7.215 1.00 96.06 179 VAL A O 1
ATOM 1394 N N . ARG A 1 180 ? 6.057 -1.404 8.212 1.00 95.50 180 ARG A N 1
ATOM 1395 C CA . ARG A 1 180 ? 7.073 -1.084 7.200 1.00 95.50 180 ARG A CA 1
ATOM 1396 C C . ARG A 1 180 ? 8.388 -1.859 7.356 1.00 95.50 180 ARG A C 1
ATOM 1398 O O . ARG A 1 180 ? 9.191 -1.847 6.427 1.00 95.50 180 ARG A O 1
ATOM 1405 N N . ARG A 1 181 ? 8.668 -2.445 8.530 1.00 93.94 181 ARG A N 1
ATOM 1406 C CA . ARG A 1 181 ? 9.985 -3.050 8.859 1.00 93.94 181 ARG A CA 1
ATOM 1407 C C . ARG A 1 181 ? 9.976 -4.572 8.799 1.00 93.94 181 ARG A C 1
ATOM 1409 O O . ARG A 1 181 ? 11.025 -5.171 8.581 1.00 93.94 181 ARG A O 1
ATOM 1416 N N . ILE A 1 182 ? 8.810 -5.194 8.955 1.00 93.19 182 ILE A N 1
ATOM 1417 C CA . ILE A 1 182 ? 8.670 -6.647 8.872 1.00 93.19 182 ILE A CA 1
ATOM 1418 C C . ILE A 1 182 ? 8.606 -7.058 7.401 1.00 93.19 182 ILE A C 1
ATOM 1420 O O . ILE A 1 182 ? 7.739 -6.604 6.653 1.00 93.19 182 ILE A O 1
ATOM 1424 N N . GLN A 1 183 ? 9.521 -7.936 6.988 1.00 90.69 183 GLN A N 1
ATOM 1425 C CA . GLN A 1 183 ? 9.501 -8.500 5.642 1.00 90.69 183 GLN A CA 1
ATOM 1426 C C . GLN A 1 183 ? 8.322 -9.458 5.490 1.00 90.69 183 GLN A C 1
ATOM 1428 O O . GLN A 1 183 ? 8.096 -10.314 6.340 1.00 90.69 183 GLN A O 1
ATOM 1433 N N . ARG A 1 184 ? 7.602 -9.335 4.377 1.00 93.75 184 ARG A N 1
ATOM 1434 C CA . ARG A 1 184 ? 6.503 -10.231 4.011 1.00 93.75 184 ARG A CA 1
ATOM 1435 C C . ARG A 1 184 ? 6.973 -11.212 2.944 1.00 93.75 184 ARG A C 1
ATOM 1437 O O . ARG A 1 184 ? 7.883 -10.894 2.167 1.00 93.75 184 ARG A O 1
ATOM 1444 N N . ARG A 1 185 ? 6.382 -12.404 2.941 1.00 93.75 185 ARG A N 1
ATOM 1445 C CA . ARG A 1 185 ? 6.665 -13.468 1.977 1.00 93.75 185 ARG A CA 1
ATOM 1446 C C . ARG A 1 185 ? 5.403 -13.810 1.199 1.00 93.75 185 ARG A C 1
ATOM 1448 O O . ARG A 1 185 ? 4.306 -13.737 1.740 1.00 93.75 185 ARG A O 1
ATOM 1455 N N . ALA A 1 186 ? 5.571 -14.163 -0.071 1.00 94.38 186 ALA A N 1
ATOM 1456 C CA . ALA A 1 186 ? 4.446 -14.477 -0.947 1.00 94.38 186 ALA A CA 1
ATOM 1457 C C . ALA A 1 186 ? 3.779 -15.818 -0.607 1.00 94.38 186 ALA A C 1
ATOM 1459 O O . ALA A 1 186 ? 2.617 -16.008 -0.947 1.00 94.38 186 ALA A O 1
ATOM 1460 N N . ASP A 1 187 ? 4.518 -16.729 0.030 1.00 94.69 187 ASP A N 1
ATOM 1461 C CA . ASP A 1 187 ? 4.118 -18.091 0.395 1.00 94.69 187 ASP A CA 1
ATOM 1462 C C . ASP A 1 187 ? 3.663 -18.235 1.856 1.00 94.69 187 ASP A C 1
ATOM 1464 O O . ASP A 1 187 ? 3.556 -19.349 2.356 1.00 94.69 187 ASP A O 1
ATOM 1468 N N . ASP A 1 188 ? 3.406 -17.118 2.540 1.00 95.81 188 ASP A N 1
ATOM 1469 C CA . ASP A 1 188 ? 3.131 -17.072 3.977 1.00 95.81 188 ASP A CA 1
ATOM 1470 C C . ASP A 1 188 ? 1.707 -16.546 4.255 1.00 95.81 188 ASP A C 1
ATOM 1472 O O . ASP A 1 188 ? 1.514 -15.348 4.502 1.00 95.81 188 ASP A O 1
ATOM 1476 N N . PRO A 1 189 ? 0.679 -17.413 4.162 1.00 96.12 189 PRO A N 1
ATOM 1477 C CA . PRO A 1 189 ? -0.706 -17.016 4.407 1.00 96.12 189 PRO A CA 1
ATOM 1478 C C . PRO A 1 189 ? -0.945 -16.590 5.863 1.00 96.12 189 PRO A C 1
ATOM 1480 O O . PRO A 1 189 ? -1.717 -15.661 6.110 1.00 96.12 189 PRO A O 1
ATOM 1483 N N . GLU A 1 190 ? -0.257 -17.212 6.823 1.00 96.00 190 GLU A N 1
ATOM 1484 C CA . GLU A 1 190 ? -0.340 -16.853 8.241 1.00 96.00 190 GLU A CA 1
ATOM 1485 C C . GLU A 1 190 ? 0.245 -15.461 8.486 1.00 96.00 190 GLU A C 1
ATOM 1487 O O . GLU A 1 190 ? -0.395 -14.616 9.110 1.00 96.00 190 GLU A O 1
ATOM 1492 N N . GLY A 1 191 ? 1.416 -15.161 7.918 1.00 96.38 191 GLY A N 1
ATOM 1493 C CA . GLY A 1 191 ? 2.035 -13.840 8.001 1.00 96.38 191 GLY A CA 1
ATOM 1494 C C . GLY A 1 191 ? 1.235 -12.736 7.308 1.00 96.38 191 GLY A C 1
ATOM 1495 O O . GLY A 1 191 ? 1.344 -11.563 7.692 1.00 96.38 191 GLY A O 1
ATOM 1496 N N . ALA A 1 192 ? 0.417 -13.086 6.312 1.00 97.06 192 ALA A N 1
ATOM 1497 C CA . ALA A 1 192 ? -0.527 -12.174 5.677 1.00 97.06 192 ALA A CA 1
ATOM 1498 C C . ALA A 1 192 ? -1.724 -11.847 6.593 1.00 97.06 192 ALA A C 1
ATOM 1500 O O . ALA A 1 192 ? -2.059 -10.669 6.742 1.00 97.06 192 ALA A O 1
ATOM 1501 N N . LEU A 1 193 ? -2.310 -12.840 7.275 1.00 96.31 193 LEU A N 1
ATOM 1502 C CA . LEU A 1 193 ? -3.330 -12.600 8.309 1.00 96.31 193 LEU A CA 1
ATOM 1503 C C . LEU A 1 193 ? -2.762 -11.843 9.508 1.00 96.31 193 LEU A C 1
ATOM 1505 O O . LEU A 1 193 ? -3.358 -10.869 9.959 1.00 96.31 193 LEU A O 1
ATOM 1509 N N . ALA A 1 194 ? -1.560 -12.203 9.956 1.00 96.25 194 ALA A N 1
ATOM 1510 C CA . ALA A 1 194 ? -0.881 -11.517 11.046 1.00 96.25 194 ALA A CA 1
ATOM 1511 C C . ALA A 1 194 ? -0.634 -10.031 10.731 1.00 96.25 194 ALA A C 1
ATOM 1513 O O . ALA A 1 194 ? -0.598 -9.205 11.642 1.00 96.25 194 ALA A O 1
ATOM 1514 N N . LEU A 1 195 ? -0.484 -9.648 9.453 1.00 97.88 195 LEU A N 1
ATOM 1515 C CA . LEU A 1 195 ? -0.466 -8.236 9.060 1.00 97.88 195 LEU A CA 1
ATOM 1516 C C . LEU A 1 195 ? -1.835 -7.569 9.270 1.00 97.88 195 LEU A C 1
ATOM 1518 O O . LEU A 1 195 ? -1.878 -6.447 9.772 1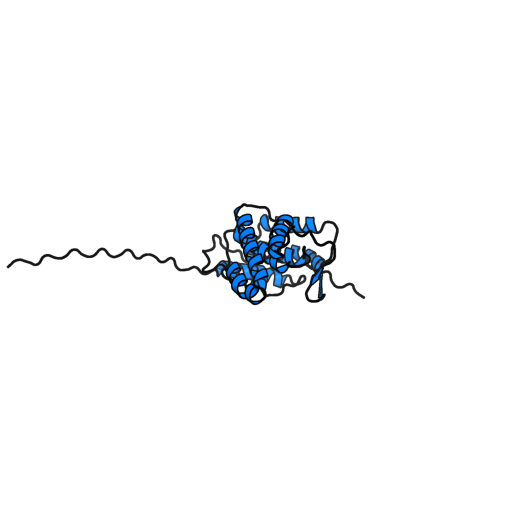.00 97.88 195 LEU A O 1
ATOM 1522 N N . ALA A 1 196 ? -2.936 -8.230 8.910 1.00 97.50 196 ALA A N 1
ATOM 1523 C CA . ALA A 1 196 ? -4.282 -7.706 9.146 1.00 97.50 196 ALA A CA 1
ATOM 1524 C C . ALA A 1 196 ? -4.578 -7.551 10.648 1.00 97.50 196 ALA A C 1
ATOM 1526 O O . ALA A 1 196 ? -5.130 -6.528 11.059 1.00 97.50 196 ALA A O 1
ATOM 1527 N N . ASP A 1 197 ? -4.159 -8.504 11.479 1.00 96.12 197 ASP A N 1
ATOM 1528 C CA . ASP A 1 197 ? -4.315 -8.418 12.935 1.00 96.12 197 ASP A CA 1
ATOM 1529 C C . ASP A 1 197 ? -3.402 -7.353 13.551 1.00 96.12 197 ASP A C 1
ATOM 1531 O O . ASP A 1 197 ? -3.834 -6.579 14.406 1.00 96.12 197 ASP A O 1
ATOM 1535 N N . LEU A 1 198 ? -2.164 -7.226 13.065 1.00 96.62 198 LEU A N 1
ATOM 1536 C CA . LEU A 1 198 ? -1.277 -6.126 13.442 1.00 96.62 198 LEU A CA 1
ATOM 1537 C C . LEU A 1 198 ? -1.919 -4.770 13.130 1.00 96.62 198 LEU A C 1
ATOM 1539 O O . LEU A 1 198 ? -1.868 -3.866 13.961 1.00 96.62 198 LEU A O 1
ATOM 1543 N N . LEU A 1 199 ? -2.542 -4.614 11.960 1.00 97.25 199 LEU A N 1
ATOM 1544 C CA . LEU A 1 199 ? -3.270 -3.390 11.637 1.00 97.25 199 LEU A CA 1
ATOM 1545 C C . LEU A 1 199 ? -4.456 -3.182 12.577 1.00 97.25 199 LEU A C 1
ATOM 1547 O O . LEU A 1 199 ? -4.637 -2.063 13.045 1.00 97.25 199 LEU A O 1
ATOM 1551 N N . ALA A 1 200 ? -5.207 -4.228 12.932 1.00 96.06 200 ALA A N 1
ATOM 1552 C CA . ALA A 1 200 ? -6.282 -4.103 13.915 1.00 96.06 200 ALA A CA 1
ATOM 1553 C C . ALA A 1 200 ? -5.774 -3.593 15.273 1.00 96.06 200 ALA A C 1
ATOM 1555 O O . ALA A 1 200 ? -6.385 -2.701 15.871 1.00 96.06 200 ALA A O 1
ATOM 1556 N N . LEU A 1 201 ? -4.628 -4.105 15.731 1.00 94.50 201 LEU A N 1
ATOM 1557 C CA . LEU A 1 201 ? -3.972 -3.668 16.963 1.00 94.50 201 LEU A CA 1
ATOM 1558 C C . LEU A 1 201 ? -3.474 -2.224 16.875 1.00 94.50 201 LEU A C 1
ATOM 1560 O O . LEU A 1 201 ? -3.664 -1.464 17.818 1.00 94.50 201 LEU A O 1
ATOM 1564 N N . LEU A 1 202 ? -2.867 -1.818 15.759 1.00 94.81 202 LEU A N 1
ATOM 1565 C CA . LEU A 1 202 ? -2.378 -0.447 15.574 1.00 94.81 202 LEU A CA 1
ATOM 1566 C C . LEU A 1 202 ? -3.524 0.566 15.485 1.00 94.81 202 LEU A C 1
ATOM 1568 O O . LEU A 1 202 ? -3.423 1.663 16.031 1.00 94.81 202 LEU A O 1
ATOM 1572 N N . ILE A 1 203 ? -4.623 0.190 14.832 1.00 94.31 203 ILE A N 1
ATOM 1573 C CA . ILE A 1 203 ? -5.835 1.005 14.744 1.00 94.31 203 ILE A CA 1
ATOM 1574 C C . ILE A 1 203 ? -6.455 1.162 16.138 1.00 94.31 203 ILE A C 1
ATOM 1576 O O . ILE A 1 203 ? -6.675 2.283 16.589 1.00 94.31 203 ILE A O 1
ATOM 1580 N N . SER A 1 204 ? -6.660 0.055 16.857 1.00 90.25 204 SER A N 1
ATOM 1581 C CA . SER A 1 204 ? -7.292 0.064 18.187 1.00 90.25 204 SER A CA 1
ATOM 1582 C C . SER A 1 204 ? -6.400 0.688 19.265 1.00 90.25 204 SER A C 1
ATOM 1584 O O . SER A 1 204 ? -6.882 1.344 20.181 1.00 90.25 204 SER A O 1
ATOM 1586 N N . GLY A 1 205 ? -5.086 0.495 19.153 1.00 84.06 205 GLY A N 1
ATOM 1587 C CA . GLY A 1 205 ? -4.071 1.031 20.059 1.00 84.06 205 GLY A CA 1
ATOM 1588 C C . GLY A 1 205 ? -3.675 2.476 19.760 1.00 84.06 205 GLY A C 1
ATOM 1589 O O . GLY A 1 205 ? -2.743 2.989 20.384 1.00 84.06 205 GLY A O 1
ATOM 1590 N N . THR A 1 206 ? -4.346 3.139 18.813 1.00 77.62 206 THR A N 1
ATOM 1591 C CA . THR A 1 206 ? -4.156 4.565 18.550 1.00 77.62 206 THR A CA 1
ATOM 1592 C C . THR A 1 206 ? -4.608 5.354 19.779 1.00 77.62 206 THR A C 1
ATOM 1594 O O . THR A 1 206 ? -5.794 5.555 20.030 1.00 77.62 206 THR A O 1
ATOM 1597 N N . ARG A 1 207 ? -3.627 5.746 20.596 1.00 69.00 207 ARG A N 1
ATOM 1598 C CA . ARG A 1 207 ? -3.848 6.488 21.838 1.00 69.00 207 ARG A CA 1
ATOM 1599 C C . ARG A 1 207 ? -4.356 7.890 21.521 1.00 69.00 207 ARG A C 1
ATOM 1601 O O . ARG A 1 207 ? -3.895 8.520 20.571 1.00 69.00 207 ARG A O 1
ATOM 1608 N N . THR A 1 208 ? -5.252 8.382 22.367 1.00 59.56 208 THR A N 1
ATOM 1609 C CA . THR A 1 208 ? -5.730 9.765 22.361 1.00 59.56 208 THR A CA 1
ATOM 1610 C C . THR A 1 208 ? -4.972 10.611 23.364 1.00 59.56 208 THR A C 1
ATOM 1612 O O . THR A 1 208 ? -4.649 10.146 24.459 1.00 59.56 208 THR A O 1
ATOM 1615 N N . THR A 1 209 ? -4.797 11.893 23.059 1.00 50.06 209 THR A N 1
ATOM 1616 C CA . THR A 1 209 ? -4.649 12.900 24.112 1.00 50.06 209 THR A CA 1
ATOM 1617 C C . THR A 1 209 ? -5.966 12.930 24.886 1.00 50.06 209 THR A C 1
ATOM 1619 O O . THR A 1 209 ? -7.011 13.071 24.245 1.00 50.06 209 THR A O 1
ATOM 1622 N N . PRO A 1 210 ? -5.973 12.784 26.224 1.00 46.75 210 PRO A N 1
ATOM 1623 C CA . PRO A 1 210 ? -7.187 13.034 26.982 1.00 46.75 210 PRO A CA 1
ATOM 1624 C C . PRO A 1 210 ? -7.639 14.458 26.664 1.00 46.75 210 PRO A C 1
ATOM 1626 O O . PRO A 1 210 ? -6.848 15.401 26.751 1.00 46.75 210 PRO A O 1
ATOM 1629 N N . SER A 1 211 ? -8.890 14.602 26.228 1.00 46.88 211 SER A N 1
ATOM 1630 C CA . SER A 1 211 ? -9.527 15.903 26.096 1.00 46.88 211 SER A CA 1
ATOM 1631 C C . SER A 1 211 ? -9.348 16.608 27.431 1.00 46.88 211 SER A C 1
ATOM 1633 O O . SER A 1 211 ? -9.810 16.112 28.457 1.00 46.88 211 SER A O 1
ATOM 1635 N N . SER A 1 212 ? -8.632 17.728 27.447 1.00 44.22 212 SER A N 1
ATOM 1636 C CA . SER A 1 212 ? -8.589 18.597 28.609 1.00 44.22 212 SER A CA 1
ATOM 1637 C C . SER A 1 212 ? -10.011 19.098 28.830 1.00 44.22 212 SER A C 1
ATOM 1639 O O . SER A 1 212 ? -10.448 20.079 28.230 1.00 44.22 212 SER A O 1
ATOM 1641 N N . HIS A 1 213 ? -10.762 18.382 29.669 1.00 42.06 213 HIS A N 1
ATOM 1642 C CA . HIS A 1 213 ? -11.943 18.919 30.311 1.00 42.06 213 HIS A CA 1
ATOM 1643 C C . HIS A 1 213 ? -11.480 20.199 31.001 1.00 42.06 213 HIS A C 1
ATOM 1645 O O . HIS A 1 213 ? -10.791 20.158 32.020 1.00 42.06 213 HIS A O 1
ATOM 1651 N N . ARG A 1 214 ? -11.814 21.353 30.414 1.00 45.69 214 ARG A N 1
ATOM 1652 C CA . ARG A 1 214 ? -11.829 22.606 31.159 1.00 45.69 214 ARG A CA 1
ATOM 1653 C C . ARG A 1 214 ? -12.764 22.366 32.334 1.00 45.69 214 ARG A C 1
ATOM 1655 O O . ARG A 1 214 ? -13.975 22.261 32.148 1.00 45.69 214 ARG A O 1
ATOM 1662 N N . HIS A 1 215 ? -12.191 22.234 33.525 1.00 43.94 215 HIS A N 1
ATOM 1663 C CA . HIS A 1 215 ? -12.950 22.382 34.752 1.00 43.94 215 HIS A CA 1
ATOM 1664 C C . HIS A 1 215 ? -13.677 23.732 34.689 1.00 43.94 215 HIS A C 1
ATOM 1666 O O . HIS A 1 215 ? -13.034 24.743 34.383 1.00 43.94 215 HIS A O 1
ATOM 1672 N N . PRO A 1 216 ? -14.992 23.784 34.955 1.00 45.00 216 PRO A N 1
ATOM 1673 C CA . PRO A 1 216 ? -15.639 25.050 35.230 1.00 45.00 216 PRO A CA 1
ATOM 1674 C C . PRO A 1 216 ? -14.961 25.640 36.467 1.00 45.00 216 PRO A C 1
ATOM 1676 O O . PRO A 1 216 ? -14.866 24.979 37.502 1.00 45.00 216 PRO A O 1
ATOM 1679 N N . HIS A 1 217 ? -14.459 26.866 36.343 1.00 46.00 217 HIS A N 1
ATOM 1680 C CA . HIS A 1 217 ? -14.035 27.661 37.488 1.00 46.00 217 HIS A CA 1
ATOM 1681 C C . HIS A 1 217 ? -15.179 27.681 38.517 1.00 46.00 217 HIS A C 1
ATOM 1683 O O . HIS A 1 217 ? -16.301 28.028 38.138 1.00 46.00 217 HIS A O 1
ATOM 1689 N N . PRO A 1 218 ? -14.947 27.339 39.796 1.00 46.00 218 PRO A N 1
ATOM 1690 C CA . PRO A 1 218 ? -15.961 27.559 40.809 1.00 46.00 218 PRO A CA 1
ATOM 1691 C C . PRO A 1 218 ? -16.138 29.071 40.964 1.00 46.00 218 PRO A C 1
ATOM 1693 O O . PRO A 1 218 ? -15.177 29.795 41.231 1.00 46.00 218 PRO A O 1
ATOM 1696 N N . ALA A 1 219 ? -17.365 29.545 40.745 1.00 50.62 219 ALA A N 1
ATOM 1697 C CA . ALA A 1 219 ? -17.754 30.915 41.035 1.00 50.62 219 ALA A CA 1
ATOM 1698 C C . ALA A 1 219 ? -17.421 31.220 42.504 1.00 50.62 219 ALA A C 1
ATOM 1700 O O . ALA A 1 219 ? -17.863 30.516 43.414 1.00 50.62 219 ALA A O 1
ATOM 1701 N N . GLY A 1 220 ? -16.591 32.242 42.717 1.00 49.00 220 GLY A N 1
ATOM 1702 C CA . GLY A 1 220 ? -16.226 32.716 44.044 1.00 49.00 220 GLY A CA 1
ATOM 1703 C C . GLY A 1 220 ? -17.467 33.114 44.841 1.00 49.00 220 GLY A C 1
ATOM 1704 O O . GLY A 1 220 ? -18.365 33.781 44.328 1.00 49.00 220 GLY A O 1
ATOM 1705 N N . ARG A 1 221 ? -17.509 32.682 46.104 1.00 54.81 221 ARG A N 1
ATOM 1706 C CA . ARG A 1 221 ? -18.491 33.111 47.109 1.00 54.81 221 ARG A CA 1
ATOM 1707 C C . ARG A 1 221 ? -18.515 34.645 47.218 1.00 54.81 221 ARG A C 1
ATOM 1709 O O . ARG A 1 221 ? -17.440 35.247 47.228 1.00 54.81 221 ARG A O 1
ATOM 1716 N N . PRO A 1 222 ? -19.691 35.275 47.380 1.00 56.56 222 PRO A N 1
ATOM 1717 C CA . PRO A 1 222 ? -19.759 36.698 47.684 1.00 56.56 222 PRO A CA 1
ATOM 1718 C C . PRO A 1 222 ? -19.253 36.972 49.114 1.00 56.56 222 PRO A C 1
ATOM 1720 O O . PRO A 1 222 ? -19.375 36.101 49.984 1.00 56.56 222 PRO A O 1
ATOM 1723 N N . PRO A 1 223 ? -18.684 38.163 49.374 1.00 53.50 223 PRO A N 1
ATOM 1724 C CA . PRO A 1 223 ? -18.172 38.526 50.689 1.00 53.50 223 PRO A CA 1
ATOM 1725 C C . PRO A 1 223 ? -19.317 38.691 51.697 1.00 53.50 223 PRO A C 1
ATOM 1727 O O . PRO A 1 223 ? -20.322 39.346 51.431 1.00 53.50 223 PRO A O 1
ATOM 1730 N N . THR A 1 224 ? -19.153 38.084 52.869 1.00 65.12 224 THR A N 1
ATOM 1731 C CA . THR A 1 224 ? -20.057 38.219 54.014 1.00 65.12 224 THR A CA 1
ATOM 1732 C C . THR A 1 224 ? -19.834 39.561 54.712 1.00 65.12 224 THR A C 1
ATOM 1734 O O . THR A 1 224 ? -18.711 39.860 55.117 1.00 65.12 224 THR A O 1
ATOM 1737 N N . CYS A 1 225 ? -20.902 40.348 54.876 1.00 55.31 225 CYS A N 1
ATOM 1738 C CA . CYS A 1 225 ? -20.928 41.543 55.728 1.00 55.31 225 CYS A CA 1
ATOM 1739 C C . CYS A 1 225 ? -20.609 41.189 57.196 1.00 55.31 225 CYS A C 1
ATOM 1741 O O . CYS A 1 225 ? -21.088 40.154 57.670 1.00 55.31 225 CYS A O 1
ATOM 1743 N N . PRO A 1 226 ? -19.874 42.035 57.941 1.00 63.75 226 PRO A N 1
ATOM 1744 C CA . PRO A 1 226 ? -19.728 41.880 59.385 1.00 63.75 226 PRO A CA 1
ATOM 1745 C C . PRO A 1 226 ? -20.968 42.416 60.136 1.00 63.75 226 PRO A C 1
ATOM 1747 O O . PRO A 1 226 ? -21.690 43.260 59.596 1.00 63.75 226 PRO A O 1
ATOM 1750 N N . PRO A 1 227 ? -21.241 41.933 61.364 1.00 57.62 227 PRO A N 1
ATOM 1751 C CA . PRO A 1 227 ? -22.383 42.372 62.162 1.00 57.62 227 PRO A CA 1
ATOM 1752 C C . PRO A 1 227 ? -22.116 43.717 62.865 1.00 57.62 227 PRO A C 1
ATOM 1754 O O . PRO A 1 227 ? -20.954 44.087 63.050 1.00 57.62 227 PRO A O 1
ATOM 1757 N N . PRO A 1 228 ? -23.173 44.445 63.269 1.00 62.00 228 PRO A N 1
ATOM 1758 C CA . PRO A 1 228 ? -23.045 45.766 63.869 1.00 62.00 228 PRO A CA 1
ATOM 1759 C C . PRO A 1 228 ? -22.785 45.693 65.380 1.00 62.00 228 PRO A C 1
ATOM 1761 O O . PRO A 1 228 ? -23.464 44.945 66.083 1.00 62.00 228 PRO A O 1
ATOM 1764 N N . HIS A 1 229 ? -21.874 46.541 65.861 1.00 49.69 229 HIS A N 1
ATOM 1765 C CA . HIS A 1 229 ? -21.862 47.100 67.214 1.00 49.69 229 HIS A CA 1
ATOM 1766 C C . HIS A 1 229 ? -21.379 48.546 67.151 1.00 49.69 229 HIS A C 1
ATOM 1768 O O . HIS A 1 229 ? -20.381 48.791 66.435 1.00 49.69 229 HIS A O 1
#

Radius of gyration: 22.92 Å; chains: 1; bounding box: 42×73×88 Å

Secondary structure (DSSP, 8-state):
-PPPPBHHHHHHHHTTTS-GGGSPPPPSSPPPPSS-HHHHHIIIIIHHH-HHHHHHHHHHHHHHHHHHHTT----HHHHHHHHHHHHT-SSPPPPPSS-EEETTTTEEE---TTHHHHHHHHHHHHHH-SS-HHHHHHHHHHHHHHH--SSS-HHHHHHHHHHHHHHHTT---S--HHHHHSPP-TT-HHHHHHHHHHHHHHHHT-PPPPP---PPPPPPPPPPPPPP-

pLDDT: mean 90.21, std 14.56, range [39.97, 98.88]